Protein AF-A0A4Y2W4A0-F1 (afdb_monomer_lite)

Foldseek 3Di:
DDDPDAAAAEDEDAAVLSVQLEPEDPPDDDDPPDPVVNVVVVVVCVVCVVVDDDDPPDPPDVHHDHAPVSVLCVVQVVLVVCLVVVVPDPPNDRPVLAEEDDDDPPRHHDPPHSHYRYYYYNQRVLQVVLVVLLVCCVPPVCNLVSLVCQLVDVVLQVYDRDLVSLVSNLVCCLVPPDDLVSLQSSCLRRHALCSCLPPPCLVSSLSNLVSCVVVVNPLQCSNCVPPPDPGNLLVCLVSVSVVNNVSSVVNDPDDDDDPVSVVSNCVPVVPPPD

Radius of gyration: 24.97 Å; chains: 1; bounding box: 47×47×77 Å

Organism: Araneus ventricosus (NCBI:txid182803)

Secondary structure (DSSP, 8-state):
---SSPPBEEEEE-SHHHHHHT----TTS-----HHHHHHHHHHHHH-TTSS----S----S---SSHHHHHHHH-TTHHHHHHTT-S-TT-S-----EESSPPTTS-B-TT-S-EEEEE-HHHHHHHHHHHHHHHHHHSS-HHHHHHHHHH-GGGGG----HHHHHHHHHHHHHH---HHHHHHHHHHH--GGGGTT-S-HHHHHHHHHHHHHTT--HHHHHHTT-SSS-HHHHHHHTT-HHHHHHHHTT-SS----HHHHHHHHHHHTTS--

Structure (mmCIF, N/CA/C/O backbone):
data_AF-A0A4Y2W4A0-F1
#
_entry.id   AF-A0A4Y2W4A0-F1
#
loop_
_atom_site.group_PDB
_atom_site.id
_atom_site.type_symbol
_atom_site.label_atom_id
_atom_site.label_alt_id
_atom_site.label_comp_id
_atom_site.label_asym_id
_atom_site.label_entity_id
_atom_site.label_seq_id
_atom_site.pdbx_PDB_ins_code
_atom_site.Cartn_x
_atom_site.Cartn_y
_atom_site.Cartn_z
_atom_site.occupancy
_atom_site.B_iso_or_equiv
_atom_site.auth_seq_id
_atom_site.auth_comp_id
_atom_site.auth_asym_id
_atom_site.auth_atom_id
_atom_site.pdbx_PDB_model_num
ATOM 1 N N . MET A 1 1 ? 15.175 -24.644 -38.428 1.00 34.47 1 MET A N 1
ATOM 2 C CA . MET A 1 1 ? 13.795 -24.168 -38.660 1.00 34.47 1 MET A CA 1
ATOM 3 C C . MET A 1 1 ? 13.681 -22.794 -38.021 1.00 34.47 1 MET A C 1
ATOM 5 O O . MET A 1 1 ? 13.852 -22.696 -36.812 1.00 34.47 1 MET A O 1
ATOM 9 N N . PHE A 1 2 ? 13.533 -21.733 -38.816 1.00 41.31 2 PHE A N 1
ATOM 10 C CA . PHE A 1 2 ? 13.373 -20.377 -38.285 1.00 41.31 2 PHE A CA 1
ATOM 11 C C . PHE A 1 2 ? 11.926 -20.206 -37.813 1.00 41.31 2 PHE A C 1
ATOM 13 O O . PHE A 1 2 ? 10.996 -20.494 -38.561 1.00 41.31 2 PHE A O 1
ATOM 20 N N . SER A 1 3 ? 11.745 -19.808 -36.555 1.00 52.88 3 SER A N 1
ATOM 21 C CA . SER A 1 3 ? 10.426 -19.501 -36.001 1.00 52.88 3 SER A CA 1
ATOM 22 C C . SER A 1 3 ? 9.898 -18.228 -36.655 1.00 52.88 3 SER A C 1
ATOM 24 O O . SER A 1 3 ? 10.560 -17.196 -36.594 1.00 52.88 3 SER A O 1
ATOM 26 N N . THR A 1 4 ? 8.714 -18.294 -37.260 1.00 60.22 4 THR A N 1
ATOM 27 C CA . THR A 1 4 ? 7.973 -17.115 -37.737 1.00 60.22 4 THR A CA 1
ATOM 28 C C . THR A 1 4 ? 7.311 -16.356 -36.590 1.00 60.22 4 THR A C 1
ATOM 30 O O . THR A 1 4 ? 7.002 -15.175 -36.723 1.00 60.22 4 THR A O 1
ATOM 33 N N . GLU A 1 5 ? 7.114 -17.011 -35.443 1.00 64.19 5 GLU A N 1
ATOM 34 C CA . GLU A 1 5 ? 6.594 -16.366 -34.247 1.00 64.19 5 GLU A CA 1
ATOM 35 C C . GLU A 1 5 ? 7.685 -15.594 -33.534 1.00 64.19 5 GLU A C 1
ATOM 37 O O . GLU A 1 5 ? 8.715 -16.145 -33.119 1.00 64.19 5 GLU A O 1
ATOM 42 N N . LEU A 1 6 ? 7.408 -14.314 -33.335 1.00 67.81 6 LEU A N 1
ATOM 43 C CA . LEU A 1 6 ? 8.309 -13.451 -32.630 1.00 67.81 6 LEU A CA 1
ATOM 44 C C . LEU A 1 6 ? 8.048 -13.451 -31.126 1.00 67.81 6 LEU A C 1
ATOM 46 O O . LEU A 1 6 ? 6.986 -13.050 -30.654 1.00 67.81 6 LEU A O 1
ATOM 50 N N . ARG A 1 7 ? 9.050 -13.878 -30.360 1.00 75.94 7 ARG A N 1
ATOM 51 C CA . ARG A 1 7 ? 8.981 -13.936 -28.897 1.00 75.94 7 ARG A CA 1
ATOM 52 C C . ARG A 1 7 ? 9.711 -12.758 -28.284 1.00 75.94 7 ARG A C 1
ATOM 54 O O . ARG A 1 7 ? 10.751 -12.347 -28.792 1.00 75.94 7 ARG A O 1
ATOM 61 N N . TYR A 1 8 ? 9.228 -12.278 -27.144 1.00 77.06 8 TYR A N 1
ATOM 62 C CA . TYR A 1 8 ? 9.844 -11.159 -26.436 1.00 77.06 8 TYR A CA 1
ATOM 63 C C . TYR A 1 8 ? 10.297 -11.567 -25.040 1.00 77.06 8 TYR A C 1
ATOM 65 O O . TYR A 1 8 ? 9.665 -12.372 -24.351 1.00 77.06 8 TYR A O 1
ATOM 73 N N . ARG A 1 9 ? 11.367 -10.931 -24.583 1.00 79.69 9 ARG A N 1
ATOM 74 C CA . ARG A 1 9 ? 11.751 -10.889 -23.179 1.00 79.69 9 ARG A CA 1
ATOM 75 C C . ARG A 1 9 ? 11.125 -9.655 -22.539 1.00 79.69 9 ARG A C 1
ATOM 77 O O . ARG A 1 9 ? 11.317 -8.544 -23.019 1.00 79.69 9 ARG A O 1
ATOM 84 N N . SER A 1 10 ? 10.400 -9.826 -21.436 1.00 79.19 10 SER A N 1
ATOM 85 C CA . SER A 1 10 ? 9.868 -8.692 -20.664 1.00 79.19 10 SER A CA 1
ATOM 86 C C . SER A 1 10 ? 10.846 -8.262 -19.572 1.00 79.19 10 SER A C 1
ATOM 88 O O . SER A 1 10 ? 11.332 -9.102 -18.811 1.00 79.19 10 SER A O 1
ATOM 90 N N . ILE A 1 11 ? 11.111 -6.958 -19.476 1.00 79.50 11 ILE A N 1
ATOM 91 C CA . ILE A 1 11 ? 11.924 -6.341 -18.420 1.00 79.50 11 ILE A CA 1
ATOM 92 C C . ILE A 1 11 ? 11.090 -5.274 -17.713 1.00 79.50 11 ILE A C 1
ATOM 94 O O . ILE A 1 11 ? 10.550 -4.369 -18.346 1.00 79.50 11 ILE A O 1
ATOM 98 N N . TYR A 1 12 ? 11.004 -5.379 -16.386 1.00 79.06 12 TYR A N 1
ATOM 99 C CA . TYR A 1 12 ? 10.258 -4.439 -15.555 1.00 79.06 12 TYR A CA 1
ATOM 100 C C . TYR A 1 12 ? 11.185 -3.421 -14.902 1.00 79.06 12 TYR A C 1
ATOM 102 O O . TYR A 1 12 ? 12.110 -3.782 -14.170 1.00 79.06 12 TYR A O 1
ATOM 110 N N . LEU A 1 13 ? 10.878 -2.145 -15.107 1.00 78.19 13 LEU A N 1
ATOM 111 C CA . LEU A 1 13 ? 11.421 -1.049 -14.322 1.00 78.19 13 LEU A CA 1
ATOM 112 C C . LEU A 1 13 ? 10.752 -1.100 -12.948 1.00 78.19 13 LEU A C 1
ATOM 114 O O . LEU A 1 13 ? 9.544 -0.891 -12.844 1.00 78.19 13 LEU A O 1
ATOM 118 N N . LYS A 1 14 ? 11.535 -1.441 -11.919 1.00 72.88 14 LYS A N 1
ATOM 119 C CA . LYS A 1 14 ? 11.025 -1.742 -10.571 1.00 72.88 14 LYS A CA 1
ATOM 120 C C . LYS A 1 14 ? 11.054 -0.584 -9.588 1.00 72.88 14 LYS A C 1
ATOM 122 O O . LYS A 1 14 ? 10.539 -0.696 -8.486 1.00 72.88 14 LYS A O 1
ATOM 127 N N . ASN A 1 15 ? 11.688 0.520 -9.948 1.00 67.81 15 ASN A N 1
ATOM 128 C CA . ASN A 1 15 ? 11.792 1.652 -9.053 1.00 67.81 15 ASN A CA 1
ATOM 129 C C . ASN A 1 15 ? 11.808 2.951 -9.848 1.00 67.81 15 ASN A C 1
ATOM 131 O O . ASN A 1 15 ? 12.125 2.999 -11.040 1.00 67.81 15 ASN A O 1
ATOM 135 N N . VAL A 1 16 ? 11.512 4.039 -9.146 1.00 69.25 16 VAL A N 1
ATOM 136 C CA . VAL A 1 16 ? 11.443 5.366 -9.755 1.00 69.25 16 VAL A CA 1
ATOM 137 C C . VAL A 1 16 ? 12.821 5.796 -10.270 1.00 69.25 16 VAL A C 1
ATOM 139 O O . VAL A 1 16 ? 12.911 6.686 -11.102 1.00 69.25 16 VAL A O 1
ATOM 142 N N . ARG A 1 17 ? 13.943 5.263 -9.749 1.00 70.25 17 ARG A N 1
ATOM 143 C CA . ARG A 1 17 ? 15.288 5.649 -10.231 1.00 70.25 17 ARG A CA 1
ATOM 144 C C . ARG A 1 17 ? 15.487 5.117 -11.644 1.00 70.25 17 ARG A C 1
ATOM 146 O O . ARG A 1 17 ? 15.872 5.884 -12.512 1.00 70.25 17 ARG A O 1
ATOM 153 N N . SER A 1 18 ? 15.196 3.840 -11.845 1.00 73.12 18 SER A N 1
ATOM 154 C CA . SER A 1 18 ? 15.182 3.187 -13.142 1.00 73.12 18 SER A CA 1
ATOM 155 C C . SER A 1 18 ? 14.271 3.945 -14.095 1.00 73.12 18 SER A C 1
ATOM 157 O O . SER A 1 18 ? 14.733 4.324 -15.156 1.00 73.12 18 SER A O 1
ATOM 159 N N . LEU A 1 19 ? 13.051 4.284 -13.659 1.00 73.75 19 LEU A N 1
ATOM 160 C CA . LEU A 1 19 ? 12.107 5.068 -14.458 1.00 73.75 19 LEU A CA 1
ATOM 161 C C . LEU A 1 19 ? 12.688 6.416 -14.903 1.00 73.75 19 LEU A C 1
ATOM 163 O O . LEU A 1 19 ? 12.654 6.716 -16.084 1.00 73.75 19 LEU A O 1
ATOM 167 N N . VAL A 1 20 ? 13.274 7.193 -13.985 1.00 72.69 20 VAL A N 1
ATOM 168 C CA . VAL A 1 20 ? 13.884 8.498 -14.307 1.00 72.69 20 VAL A CA 1
ATOM 169 C C . VAL A 1 20 ? 15.093 8.359 -15.237 1.00 72.69 20 VAL A C 1
ATOM 171 O O . VAL A 1 20 ? 15.272 9.187 -16.123 1.00 72.69 20 VAL A O 1
ATOM 174 N N . LEU A 1 21 ? 15.926 7.329 -15.050 1.00 72.50 21 LEU A N 1
ATOM 175 C CA . LEU A 1 21 ? 17.096 7.078 -15.902 1.00 72.50 21 LEU A CA 1
ATOM 176 C C . LEU A 1 21 ? 16.722 6.589 -17.306 1.00 72.50 21 LEU A C 1
ATOM 178 O O . LEU A 1 21 ? 17.547 6.683 -18.209 1.00 72.50 21 LEU A O 1
ATOM 182 N N . THR A 1 22 ? 15.508 6.065 -17.482 1.00 71.69 22 THR A N 1
ATOM 183 C CA . THR A 1 22 ? 15.006 5.504 -18.742 1.00 71.69 22 THR A CA 1
ATOM 184 C C . THR A 1 22 ? 13.792 6.263 -19.275 1.00 71.69 22 THR A C 1
ATOM 186 O O . THR A 1 22 ? 13.001 5.701 -20.027 1.00 71.69 22 THR A O 1
ATOM 189 N N . SER A 1 23 ? 13.575 7.506 -18.844 1.00 66.31 23 SER A N 1
ATOM 190 C CA . SER A 1 23 ? 12.510 8.344 -19.392 1.00 66.31 23 SER A CA 1
ATOM 191 C C . SER A 1 23 ? 12.881 8.748 -20.816 1.00 66.31 23 SER A C 1
ATOM 193 O O . SER A 1 23 ? 13.814 9.522 -21.019 1.00 66.31 23 SER A O 1
ATOM 195 N N . PHE A 1 24 ? 12.149 8.226 -21.798 1.00 63.38 24 PHE A N 1
ATOM 196 C CA . PHE A 1 24 ? 12.402 8.492 -23.212 1.00 63.38 24 PHE A CA 1
ATOM 197 C C . PHE A 1 24 ? 11.669 9.746 -23.683 1.00 63.38 24 PHE A C 1
ATOM 199 O O . PHE A 1 24 ? 10.540 10.023 -23.268 1.00 63.38 24 PHE A O 1
ATOM 206 N N . VAL A 1 25 ? 12.296 10.495 -24.586 1.00 51.84 25 VAL A N 1
ATOM 207 C CA . VAL A 1 25 ? 11.674 11.647 -25.241 1.00 51.84 25 VAL A CA 1
ATOM 208 C C . VAL A 1 25 ? 10.804 11.130 -26.384 1.00 51.84 25 VAL A C 1
ATOM 210 O O . VAL A 1 25 ? 11.276 10.983 -27.506 1.00 51.84 25 VAL A O 1
ATOM 213 N N . SER A 1 26 ? 9.514 10.871 -26.143 1.00 42.19 26 SER A N 1
ATOM 214 C CA . SER A 1 26 ? 8.586 10.770 -27.275 1.00 42.19 26 SER A CA 1
ATOM 215 C C . SER A 1 26 ? 8.490 12.163 -27.893 1.00 42.19 26 SER A C 1
ATOM 217 O O . SER A 1 26 ? 8.087 13.107 -27.211 1.00 42.19 26 SER A O 1
ATOM 219 N N . HIS A 1 27 ? 8.927 12.306 -29.141 1.00 38.06 27 HIS A N 1
ATOM 220 C CA . HIS A 1 27 ? 8.986 13.565 -29.881 1.00 38.06 27 HIS A CA 1
ATOM 221 C C . HIS A 1 27 ? 7.886 14.590 -29.497 1.00 38.06 27 HIS A C 1
ATOM 223 O O . HIS A 1 27 ? 6.704 14.362 -29.739 1.00 38.06 27 HIS A O 1
ATOM 229 N N . LYS A 1 28 ? 8.350 15.753 -28.996 1.00 36.72 28 LYS A N 1
ATOM 230 C CA . LYS A 1 28 ? 7.773 17.120 -29.055 1.00 36.72 28 LYS A CA 1
ATOM 231 C C . LYS A 1 28 ? 7.136 17.837 -27.849 1.00 36.72 28 LYS A C 1
ATOM 233 O O . LYS A 1 28 ? 6.885 19.023 -28.032 1.00 36.72 28 LYS A O 1
ATOM 238 N N . THR A 1 29 ? 6.946 17.302 -26.638 1.00 38.28 29 THR A N 1
ATOM 239 C CA . THR A 1 29 ? 6.256 18.132 -25.599 1.00 38.28 29 THR A CA 1
ATOM 240 C C . THR A 1 29 ? 6.803 18.139 -24.178 1.00 38.28 29 THR A C 1
ATOM 242 O O . THR A 1 29 ? 6.249 18.843 -23.339 1.00 38.28 29 THR A O 1
ATOM 245 N N . ILE A 1 30 ? 7.925 17.483 -23.886 1.00 42.47 30 ILE A N 1
ATOM 246 C CA . ILE A 1 30 ? 8.598 17.673 -22.594 1.00 42.47 30 ILE A CA 1
ATOM 247 C C . ILE A 1 30 ? 10.046 18.052 -22.878 1.00 42.47 30 ILE A C 1
ATOM 249 O O . ILE A 1 30 ? 10.891 17.191 -23.116 1.00 42.47 30 ILE A O 1
ATOM 253 N N . ALA A 1 31 ? 10.314 19.360 -22.914 1.00 42.22 31 ALA A N 1
ATOM 254 C CA . ALA A 1 31 ? 11.676 19.874 -22.880 1.00 42.22 31 ALA A CA 1
ATOM 255 C C . ALA A 1 31 ? 12.363 19.270 -21.654 1.00 42.22 31 ALA A C 1
ATOM 257 O O . ALA A 1 31 ? 11.804 19.370 -20.564 1.00 42.22 31 ALA A O 1
ATOM 258 N N . HIS A 1 32 ? 13.493 18.586 -21.888 1.00 45.09 32 HIS A N 1
ATOM 259 C CA . HIS A 1 32 ? 14.416 18.021 -20.900 1.00 45.09 32 HIS A CA 1
ATOM 260 C C . HIS A 1 32 ? 13.852 18.039 -19.482 1.00 45.09 32 HIS A C 1
ATOM 262 O O . HIS A 1 32 ? 14.115 18.987 -18.745 1.00 45.09 32 HIS A O 1
ATOM 268 N N . LEU A 1 33 ? 13.039 17.030 -19.128 1.00 46.16 33 LEU A N 1
ATOM 269 C CA . LEU A 1 33 ? 12.560 16.888 -17.758 1.00 46.16 33 LEU A CA 1
ATOM 270 C C . LEU A 1 33 ? 13.793 16.961 -16.856 1.00 46.16 33 LEU A C 1
ATOM 272 O O . LEU A 1 33 ? 14.693 16.125 -16.944 1.00 46.16 33 LEU A O 1
ATOM 276 N N . ASP A 1 34 ? 13.834 18.058 -16.113 1.00 46.56 34 ASP A N 1
ATOM 277 C CA . ASP A 1 34 ? 15.019 18.737 -15.622 1.00 46.56 34 ASP A CA 1
ATOM 278 C C . ASP A 1 34 ? 16.095 17.762 -15.126 1.00 46.56 34 ASP A C 1
ATOM 280 O O . ASP A 1 34 ? 15.862 16.985 -14.194 1.00 46.56 34 ASP A O 1
ATOM 284 N N . LEU A 1 35 ? 17.307 17.828 -15.687 1.00 47.59 35 LEU A N 1
ATOM 285 C CA . LEU A 1 35 ? 18.487 17.172 -15.102 1.00 47.59 35 LEU A CA 1
ATOM 286 C C . LEU A 1 35 ? 18.644 17.556 -13.619 1.00 47.59 35 LEU A C 1
ATOM 288 O O . LEU A 1 35 ? 19.171 16.780 -12.821 1.00 47.59 35 LEU A O 1
ATOM 292 N N . GLN A 1 36 ? 18.106 18.710 -13.219 1.00 48.53 36 GLN A N 1
ATOM 293 C CA . GLN A 1 36 ? 18.003 19.107 -11.823 1.00 48.53 36 GLN A CA 1
ATOM 294 C C . GLN A 1 36 ? 17.160 18.140 -10.978 1.00 48.53 36 GLN A C 1
ATOM 296 O O . GLN A 1 36 ? 17.533 17.873 -9.840 1.00 48.53 36 GLN A O 1
ATOM 301 N N . ILE A 1 37 ? 16.075 17.549 -11.490 1.00 45.53 37 ILE A N 1
ATOM 302 C CA . ILE A 1 37 ? 15.223 16.597 -10.749 1.00 45.53 37 ILE A CA 1
ATOM 303 C C . ILE A 1 37 ? 15.963 15.270 -10.515 1.00 45.53 37 ILE A C 1
ATOM 305 O O . ILE A 1 37 ? 15.897 14.706 -9.415 1.00 45.53 37 ILE A O 1
ATOM 309 N N . SER A 1 38 ? 16.717 14.783 -11.507 1.00 50.75 38 SER A N 1
ATOM 310 C CA . SER A 1 38 ? 17.530 13.566 -11.360 1.00 50.75 38 SER A CA 1
ATOM 311 C C . SER A 1 38 ? 18.704 13.787 -10.394 1.00 50.75 38 SER A C 1
ATOM 313 O O . SER A 1 38 ? 18.940 12.954 -9.511 1.00 50.75 38 SER A O 1
ATOM 315 N N . GLN A 1 39 ? 19.360 14.950 -10.457 1.00 50.53 39 GLN A N 1
ATOM 316 C CA . GLN A 1 39 ? 20.422 15.356 -9.531 1.00 50.53 39 GLN A CA 1
ATOM 317 C C . GLN A 1 39 ? 19.915 15.551 -8.096 1.00 50.53 39 GLN A C 1
ATOM 319 O O . GLN A 1 39 ? 20.520 15.031 -7.154 1.00 50.53 39 GLN A O 1
ATOM 324 N N . ARG A 1 40 ? 18.767 16.215 -7.905 1.00 47.62 40 ARG A N 1
ATOM 325 C CA . ARG A 1 40 ? 18.158 16.426 -6.578 1.00 47.62 40 ARG A CA 1
ATOM 326 C C . ARG A 1 40 ? 17.841 15.097 -5.905 1.00 47.62 40 ARG A C 1
ATOM 328 O O . ARG A 1 40 ? 18.026 14.936 -4.702 1.00 47.62 40 ARG A O 1
ATOM 335 N N . ARG A 1 41 ? 17.426 14.099 -6.681 1.00 46.41 41 ARG A N 1
ATOM 336 C CA . ARG A 1 41 ? 17.123 12.767 -6.159 1.00 46.41 41 ARG A CA 1
ATOM 337 C C . ARG A 1 41 ? 18.366 11.934 -5.849 1.00 46.41 41 ARG A C 1
ATOM 339 O O . ARG A 1 41 ? 18.366 11.198 -4.861 1.00 46.41 41 ARG A O 1
ATOM 346 N N . LEU A 1 42 ? 19.437 12.074 -6.630 1.00 51.09 42 LEU A N 1
ATOM 347 C CA . LEU A 1 42 ? 20.750 11.516 -6.283 1.00 51.09 42 LEU A CA 1
ATOM 348 C C . LEU A 1 42 ? 21.288 12.132 -4.979 1.00 51.09 42 LEU A C 1
ATOM 350 O O . LEU A 1 42 ? 21.797 11.398 -4.129 1.00 51.09 42 LEU A O 1
ATOM 354 N N . TYR A 1 43 ? 21.077 13.436 -4.774 1.00 51.81 43 TYR A N 1
ATOM 355 C CA . TYR A 1 43 ? 21.387 14.143 -3.528 1.00 51.81 43 TYR A CA 1
ATOM 356 C C . TYR A 1 43 ? 20.577 13.605 -2.333 1.00 51.81 43 TYR A C 1
ATOM 358 O O . TYR A 1 43 ? 21.155 13.227 -1.312 1.00 51.81 43 TYR A O 1
ATOM 366 N N . PHE A 1 44 ? 19.254 13.449 -2.469 1.00 45.38 44 PHE A N 1
ATOM 367 C CA . PHE A 1 44 ? 18.416 12.857 -1.415 1.00 45.38 44 PHE A CA 1
ATOM 368 C C . PHE A 1 44 ? 18.801 11.402 -1.098 1.00 45.38 44 PHE A C 1
ATOM 370 O O . PHE A 1 44 ? 18.821 11.008 0.065 1.00 45.38 44 PHE A O 1
ATOM 377 N N . ARG A 1 45 ? 19.189 10.599 -2.095 1.00 48.47 45 ARG A N 1
ATOM 378 C CA . ARG A 1 45 ? 19.648 9.216 -1.875 1.00 48.47 45 ARG A CA 1
ATOM 379 C C . ARG A 1 45 ? 20.985 9.139 -1.133 1.00 48.47 45 ARG A C 1
ATOM 381 O O . ARG A 1 45 ? 21.190 8.219 -0.345 1.00 48.47 45 ARG A O 1
ATOM 388 N N . SER A 1 46 ? 21.889 10.083 -1.388 1.00 49.81 46 SER A N 1
ATOM 389 C CA . SER A 1 46 ? 23.151 10.214 -0.652 1.00 49.81 46 SER A CA 1
ATOM 390 C C . SER A 1 46 ? 22.909 10.549 0.823 1.00 49.81 46 SER A C 1
ATOM 392 O O . SER A 1 46 ? 23.602 10.004 1.679 1.00 49.81 46 SER A O 1
ATOM 394 N N . ARG A 1 47 ? 21.910 11.391 1.114 1.00 45.53 47 ARG A N 1
ATOM 395 C CA . ARG A 1 47 ? 21.608 11.885 2.465 1.00 45.53 47 ARG A CA 1
ATOM 396 C C . ARG A 1 47 ? 20.700 10.959 3.285 1.00 45.53 47 ARG A C 1
ATOM 398 O O . ARG A 1 47 ? 20.827 10.914 4.501 1.00 45.53 47 ARG A O 1
ATOM 405 N N . TYR A 1 48 ? 19.831 10.183 2.633 1.00 48.28 48 TYR A N 1
ATOM 406 C CA . TYR A 1 48 ? 18.844 9.301 3.276 1.00 48.28 48 TYR A CA 1
ATOM 407 C C . TYR A 1 48 ? 19.004 7.841 2.830 1.00 48.28 48 TYR A C 1
ATOM 409 O O . TYR A 1 48 ? 18.044 7.161 2.465 1.00 48.28 48 TYR A O 1
ATOM 417 N N . ARG A 1 49 ? 20.246 7.342 2.855 1.00 45.44 49 ARG A N 1
ATOM 418 C CA . ARG A 1 49 ? 20.631 5.995 2.387 1.00 45.44 49 ARG A CA 1
ATOM 419 C C . ARG A 1 49 ? 19.832 4.853 3.031 1.00 45.44 49 ARG A C 1
ATOM 421 O O . ARG A 1 49 ? 19.669 3.815 2.406 1.00 45.44 49 ARG A O 1
ATOM 428 N N . HIS A 1 50 ? 19.332 5.052 4.252 1.00 46.03 50 HIS A N 1
ATOM 429 C CA . HIS A 1 50 ? 18.586 4.049 5.024 1.00 46.03 50 HIS A CA 1
ATOM 430 C C . HIS A 1 50 ? 17.090 3.972 4.680 1.00 46.03 50 HIS A C 1
ATOM 432 O O . HIS A 1 50 ? 16.421 3.041 5.108 1.00 46.03 50 HIS A O 1
ATOM 438 N N . TRP A 1 51 ? 16.563 4.934 3.916 1.00 40.78 51 TRP A N 1
ATOM 439 C CA . TRP A 1 51 ? 15.137 5.007 3.566 1.00 40.78 51 TRP A CA 1
ATOM 440 C C . TRP A 1 51 ? 14.818 4.362 2.215 1.00 40.78 51 TRP A C 1
ATOM 442 O O . TRP A 1 51 ? 13.654 4.170 1.879 1.00 40.78 51 TRP A O 1
ATOM 452 N N . PHE A 1 52 ? 15.845 4.018 1.436 1.00 42.31 52 PHE A N 1
ATOM 453 C CA . PHE A 1 52 ? 15.689 3.412 0.120 1.00 42.31 52 PHE A CA 1
ATOM 454 C C . PHE A 1 52 ? 16.370 2.041 0.119 1.00 42.31 52 PHE A C 1
ATOM 456 O O . PHE A 1 52 ? 17.604 1.997 0.165 1.00 42.31 52 PHE A O 1
ATOM 463 N N . PRO A 1 53 ? 15.614 0.928 0.078 1.00 44.56 53 PRO A N 1
ATOM 464 C CA . PRO A 1 53 ? 16.207 -0.400 0.048 1.00 44.56 53 PRO A CA 1
ATOM 465 C C . PRO A 1 53 ? 17.157 -0.543 -1.147 1.00 44.56 53 PRO A C 1
ATOM 467 O O . PRO A 1 53 ? 16.933 -0.004 -2.236 1.00 44.56 53 PRO A O 1
ATOM 470 N N . ILE A 1 54 ? 18.269 -1.241 -0.916 1.00 44.16 54 ILE A N 1
ATOM 471 C CA . ILE A 1 54 ? 19.274 -1.527 -1.939 1.00 44.16 54 ILE A CA 1
ATOM 472 C C . ILE A 1 54 ? 18.668 -2.549 -2.897 1.00 44.16 54 ILE A C 1
ATOM 474 O O . ILE A 1 54 ? 18.557 -3.733 -2.589 1.00 44.16 54 ILE A O 1
ATOM 478 N N . ASP A 1 55 ? 18.240 -2.054 -4.050 1.00 46.72 55 ASP A N 1
ATOM 479 C CA . ASP A 1 55 ? 17.564 -2.845 -5.068 1.00 46.72 55 ASP A CA 1
ATOM 480 C C . ASP A 1 55 ? 18.521 -3.857 -5.718 1.00 46.72 55 ASP A C 1
ATOM 482 O O . ASP A 1 55 ? 19.548 -3.479 -6.286 1.00 46.72 55 ASP A O 1
ATOM 486 N N . LYS A 1 56 ? 18.180 -5.151 -5.642 1.00 39.69 56 LYS A N 1
ATOM 487 C CA . LYS A 1 56 ? 18.950 -6.267 -6.228 1.00 39.69 56 LYS A CA 1
ATOM 488 C C . LYS A 1 56 ? 18.533 -6.618 -7.663 1.00 39.69 56 LYS A C 1
ATOM 490 O O . LYS A 1 56 ? 18.984 -7.629 -8.192 1.00 39.69 56 LYS A O 1
ATOM 495 N N . THR A 1 57 ? 17.680 -5.827 -8.317 1.00 42.22 57 THR A N 1
ATOM 496 C CA . THR A 1 57 ? 17.257 -6.118 -9.699 1.00 42.22 57 THR A CA 1
ATOM 497 C C . THR A 1 57 ? 17.477 -4.957 -10.657 1.00 42.22 57 THR A C 1
ATOM 499 O O . THR A 1 57 ? 17.068 -3.837 -10.376 1.00 42.22 57 THR A O 1
ATOM 502 N N . PHE A 1 58 ? 18.114 -5.287 -11.791 1.00 52.75 58 PHE A N 1
ATOM 503 C CA . PHE A 1 58 ? 18.573 -4.407 -12.869 1.00 52.75 58 PHE A CA 1
ATOM 504 C C . PHE A 1 58 ? 19.403 -3.213 -12.384 1.00 52.75 58 PHE A C 1
ATOM 506 O O . PHE A 1 58 ? 18.889 -2.144 -12.055 1.00 52.75 58 PHE A O 1
ATOM 513 N N . PHE A 1 59 ? 20.727 -3.397 -12.392 1.00 51.59 59 PHE A N 1
ATOM 514 C CA . PHE A 1 59 ? 21.691 -2.314 -12.243 1.00 51.59 59 PHE A CA 1
ATOM 515 C C . PHE A 1 59 ? 21.638 -1.412 -13.476 1.00 51.5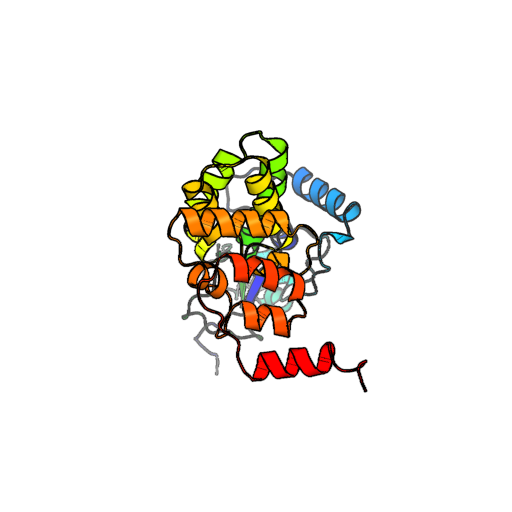9 59 PHE A C 1
ATOM 517 O O . PHE A 1 59 ? 22.492 -1.482 -14.353 1.00 51.59 59 PHE A O 1
ATOM 524 N N . LEU A 1 60 ? 20.647 -0.525 -13.535 1.00 55.47 60 LEU A N 1
ATOM 525 C CA . LEU A 1 60 ? 20.833 0.710 -14.279 1.00 55.47 60 LEU A CA 1
ATOM 526 C C . LEU A 1 60 ? 21.926 1.465 -13.523 1.00 55.47 60 LEU A C 1
ATOM 528 O O . LEU A 1 60 ? 21.746 1.899 -12.370 1.00 55.47 60 LEU A O 1
ATOM 532 N N . GLY A 1 61 ? 23.110 1.463 -14.139 1.00 54.31 61 GLY A N 1
ATOM 533 C CA . GLY A 1 61 ? 24.298 2.183 -13.710 1.00 54.31 61 GLY A CA 1
ATOM 534 C C . GLY A 1 61 ? 24.003 3.671 -13.554 1.00 54.31 61 GLY A C 1
ATOM 535 O O . GLY A 1 61 ? 22.860 4.117 -13.533 1.00 54.31 61 GLY A O 1
ATOM 536 N N . LYS A 1 62 ? 25.024 4.495 -13.375 1.00 56.69 62 LYS A N 1
ATOM 537 C CA . LYS A 1 62 ? 24.825 5.950 -13.258 1.00 56.69 62 LYS A CA 1
ATOM 538 C C . LYS A 1 62 ? 24.390 6.601 -14.586 1.00 56.69 62 LYS A C 1
ATOM 540 O O . LYS A 1 62 ? 24.287 7.820 -14.637 1.00 56.69 62 LYS A O 1
ATOM 545 N N . ASP A 1 63 ? 24.103 5.795 -15.602 1.00 60.88 63 ASP A N 1
ATOM 546 C CA . ASP A 1 63 ? 23.942 6.215 -16.982 1.00 60.88 63 ASP A CA 1
ATOM 547 C C . ASP A 1 63 ? 22.474 6.498 -17.300 1.00 60.88 63 ASP A C 1
ATOM 549 O O . ASP A 1 63 ? 21.563 5.753 -16.925 1.00 60.88 63 ASP A O 1
ATOM 553 N N . PHE A 1 64 ? 22.265 7.631 -17.958 1.00 68.75 64 PHE A N 1
ATOM 554 C CA . PHE A 1 64 ? 20.976 8.091 -18.449 1.00 68.75 64 PHE A CA 1
ATOM 555 C C . PHE A 1 64 ? 20.785 7.605 -19.889 1.00 68.75 64 PHE A C 1
ATOM 557 O O . PHE A 1 64 ? 21.693 7.742 -20.711 1.00 68.75 64 PHE A O 1
ATOM 564 N N . PHE A 1 65 ? 19.609 7.060 -20.203 1.00 74.06 65 PHE A N 1
ATOM 565 C CA . PHE A 1 65 ? 19.275 6.570 -21.539 1.00 74.06 65 PHE A CA 1
ATOM 566 C C . PHE A 1 65 ? 18.309 7.527 -22.224 1.00 74.06 65 PHE A C 1
ATOM 568 O O . PHE A 1 65 ? 17.170 7.688 -21.796 1.00 74.06 65 PHE A O 1
ATOM 575 N N . CYS A 1 66 ? 18.761 8.131 -23.321 1.00 65.06 66 CYS A N 1
ATOM 576 C CA . CYS A 1 66 ? 17.965 9.104 -24.066 1.00 65.06 66 CYS A CA 1
ATOM 577 C C . CYS A 1 66 ? 16.891 8.457 -24.960 1.00 65.06 66 CYS A C 1
ATOM 579 O O . CYS A 1 66 ? 15.895 9.106 -25.267 1.00 65.06 66 CYS A O 1
ATOM 581 N N . THR A 1 67 ? 17.086 7.200 -25.376 1.00 70.88 67 THR A N 1
ATOM 582 C CA . THR A 1 67 ? 16.202 6.478 -26.307 1.00 70.88 67 THR A CA 1
ATOM 583 C C . THR A 1 67 ? 15.913 5.061 -25.819 1.00 70.88 67 THR A C 1
ATOM 585 O O . THR A 1 67 ? 16.751 4.440 -25.153 1.00 70.88 67 THR A O 1
ATOM 588 N N . GLU A 1 68 ? 14.736 4.523 -26.165 1.00 74.94 68 GLU A N 1
ATOM 589 C CA . GLU A 1 68 ? 14.367 3.146 -25.800 1.00 74.94 68 GLU A CA 1
ATOM 590 C C . GLU A 1 68 ? 15.335 2.136 -26.425 1.00 74.94 68 GLU A C 1
ATOM 592 O O . GLU A 1 68 ? 15.721 1.157 -25.785 1.00 74.94 68 GLU A O 1
ATOM 597 N N . GLU A 1 69 ? 15.813 2.417 -27.637 1.00 74.81 69 GLU A N 1
ATOM 598 C CA . GLU A 1 69 ? 16.765 1.555 -28.332 1.00 74.81 69 GLU A CA 1
ATOM 599 C C . GLU A 1 69 ? 18.156 1.562 -27.677 1.00 74.81 69 GLU A C 1
ATOM 601 O O . GLU A 1 69 ? 18.785 0.512 -27.558 1.00 74.81 69 GLU A O 1
ATOM 606 N N . SER A 1 70 ? 18.621 2.706 -27.157 1.00 76.69 70 SER A N 1
ATOM 607 C CA . SER A 1 70 ? 19.866 2.765 -26.376 1.00 76.69 70 SER A CA 1
ATOM 608 C C . SER A 1 70 ? 19.780 1.889 -25.126 1.00 76.69 70 SER A C 1
ATOM 610 O O . SER A 1 70 ? 20.708 1.133 -24.824 1.00 76.69 70 SER A O 1
ATOM 612 N N . LEU A 1 71 ? 18.637 1.914 -24.435 1.00 79.19 71 LEU A N 1
ATOM 613 C CA . LEU A 1 71 ? 18.410 1.032 -23.297 1.00 79.19 71 LEU A CA 1
ATOM 614 C C . LEU A 1 71 ? 18.402 -0.445 -23.725 1.00 79.19 71 LEU A C 1
ATOM 616 O O . LEU A 1 71 ? 19.092 -1.254 -23.108 1.00 79.19 71 LEU A O 1
ATOM 620 N N . ARG A 1 72 ? 17.669 -0.817 -24.783 1.00 78.38 72 ARG A N 1
ATOM 621 C CA . ARG A 1 72 ? 17.608 -2.210 -25.271 1.00 78.38 72 ARG A CA 1
ATOM 622 C C . ARG A 1 72 ? 18.985 -2.748 -25.661 1.00 78.38 72 ARG A C 1
ATOM 624 O O . ARG A 1 72 ? 19.315 -3.865 -25.270 1.00 78.38 72 ARG A O 1
ATOM 631 N N . ASN A 1 73 ? 19.802 -1.943 -26.339 1.00 78.75 73 ASN A N 1
ATOM 632 C CA . ASN A 1 73 ? 21.170 -2.303 -26.719 1.00 78.75 73 ASN A CA 1
ATOM 633 C C . ASN A 1 73 ? 22.091 -2.527 -25.514 1.00 78.75 73 ASN A C 1
ATOM 635 O O . ASN A 1 73 ? 22.981 -3.367 -25.572 1.00 78.75 73 ASN A O 1
ATOM 639 N N . ASN A 1 74 ? 21.878 -1.813 -24.408 1.00 79.62 74 ASN A N 1
ATOM 640 C CA . ASN A 1 74 ? 22.628 -2.057 -23.173 1.00 79.62 74 ASN A CA 1
ATOM 641 C C . ASN A 1 74 ? 22.134 -3.300 -22.417 1.00 79.62 74 ASN A C 1
ATOM 643 O O . ASN A 1 74 ? 22.909 -3.940 -21.710 1.00 79.62 74 ASN A O 1
ATOM 647 N N . LEU A 1 75 ? 20.853 -3.653 -22.554 1.00 77.88 75 LEU A N 1
ATOM 648 C CA . LEU A 1 75 ? 20.264 -4.828 -21.906 1.00 77.88 75 LEU A CA 1
ATOM 649 C C . LEU A 1 75 ? 20.562 -6.134 -22.657 1.00 77.88 75 LEU A C 1
ATOM 651 O O . LEU A 1 75 ? 20.627 -7.189 -22.025 1.00 77.88 75 LEU A O 1
ATOM 655 N N . VAL A 1 76 ? 20.708 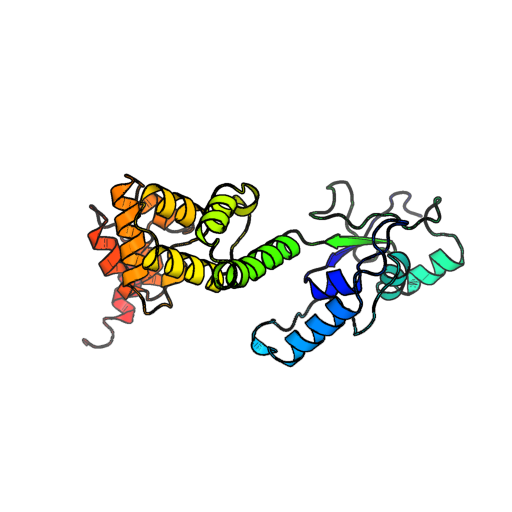-6.068 -23.983 1.00 81.81 76 VAL A N 1
ATOM 656 C CA . VAL A 1 76 ? 21.052 -7.193 -24.864 1.00 81.81 76 VAL A CA 1
ATOM 657 C C . VAL A 1 76 ? 22.051 -6.701 -25.920 1.00 81.81 76 VAL A C 1
ATOM 659 O O . VAL A 1 76 ? 21.635 -6.280 -27.001 1.00 81.81 76 VAL A O 1
ATOM 662 N N . PRO A 1 77 ? 23.364 -6.714 -25.632 1.00 80.38 77 PRO A N 1
ATOM 663 C CA . PRO A 1 77 ? 24.386 -6.203 -26.547 1.00 80.38 77 PRO A CA 1
ATOM 664 C C . PRO A 1 77 ? 24.379 -6.871 -27.925 1.00 80.38 77 PRO A C 1
ATOM 666 O O . PRO A 1 77 ? 24.625 -6.202 -28.930 1.00 80.38 77 PRO A O 1
ATOM 669 N N . GLU A 1 78 ? 24.036 -8.160 -28.005 1.00 81.56 78 GLU A N 1
ATOM 670 C CA . GLU A 1 78 ? 23.954 -8.912 -29.263 1.00 81.56 78 GLU A CA 1
ATOM 671 C C . GLU A 1 78 ? 22.868 -8.363 -30.205 1.00 81.56 78 GLU A C 1
ATOM 673 O O . GLU A 1 78 ? 22.991 -8.470 -31.426 1.00 81.56 78 GLU A O 1
ATOM 678 N N . ARG A 1 79 ? 21.835 -7.695 -29.667 1.00 79.25 79 ARG A N 1
ATOM 679 C CA . ARG A 1 79 ? 20.792 -7.014 -30.454 1.00 79.25 79 ARG A CA 1
ATOM 680 C C . ARG A 1 79 ? 21.360 -5.865 -31.285 1.00 79.25 79 ARG A C 1
ATOM 682 O O . ARG A 1 79 ? 20.846 -5.601 -32.370 1.00 79.25 79 ARG A O 1
ATOM 689 N N . ARG A 1 80 ? 22.446 -5.224 -30.837 1.00 80.50 80 ARG A N 1
ATOM 690 C CA . ARG A 1 80 ? 23.088 -4.125 -31.573 1.00 80.50 80 ARG A CA 1
ATOM 691 C C . ARG A 1 80 ? 23.503 -4.558 -32.978 1.00 80.50 80 ARG A C 1
ATOM 693 O O . ARG A 1 80 ? 23.464 -3.748 -33.896 1.00 80.50 80 ARG A O 1
ATOM 700 N N . LEU A 1 81 ? 23.859 -5.832 -33.160 1.00 81.75 81 LEU A N 1
ATOM 701 C CA . LEU A 1 81 ? 24.166 -6.389 -34.475 1.00 81.75 81 LEU A CA 1
ATOM 702 C C . LEU A 1 81 ? 22.925 -6.433 -35.379 1.00 81.75 81 LEU A C 1
ATOM 704 O O . LEU A 1 81 ? 23.019 -6.042 -36.536 1.00 81.75 81 LEU A O 1
ATOM 708 N N . LEU A 1 82 ? 21.765 -6.843 -34.851 1.00 79.69 82 LEU A N 1
ATOM 709 C CA . LEU A 1 82 ? 20.499 -6.838 -35.597 1.00 79.69 82 LEU A CA 1
ATOM 710 C C . LEU A 1 82 ? 20.129 -5.422 -36.042 1.00 79.69 82 LEU A C 1
ATOM 712 O O . LEU A 1 82 ? 19.778 -5.216 -37.199 1.00 79.69 82 LEU A O 1
ATOM 716 N N . TYR A 1 83 ? 20.271 -4.450 -35.139 1.00 75.31 83 TYR A N 1
ATOM 717 C CA . TYR A 1 83 ? 20.040 -3.040 -35.438 1.00 75.31 83 TYR A CA 1
ATOM 718 C C . TYR A 1 83 ? 21.014 -2.516 -36.505 1.00 75.31 83 TYR A C 1
ATOM 720 O O . TYR A 1 83 ? 20.584 -1.956 -37.507 1.00 75.31 83 TYR A O 1
ATOM 728 N N . ASN A 1 84 ? 22.321 -2.757 -36.344 1.00 78.88 84 ASN A N 1
ATOM 729 C CA . ASN A 1 84 ? 23.350 -2.315 -37.294 1.00 78.88 84 ASN A CA 1
ATOM 730 C C . ASN A 1 84 ? 23.162 -2.901 -38.701 1.00 78.88 84 ASN A C 1
ATOM 732 O O . ASN A 1 84 ? 23.514 -2.258 -39.686 1.00 78.88 84 ASN A O 1
ATOM 736 N N . LEU A 1 85 ? 22.644 -4.127 -38.792 1.00 80.94 85 LEU A N 1
ATOM 737 C CA . LEU A 1 85 ? 22.378 -4.807 -40.059 1.00 80.94 85 LEU A CA 1
ATOM 738 C C . LEU A 1 85 ? 20.982 -4.494 -40.623 1.00 80.94 85 LEU A C 1
ATOM 740 O O . LEU A 1 85 ? 20.621 -5.045 -41.659 1.00 80.94 85 LEU A O 1
ATOM 744 N N . ASN A 1 86 ? 20.196 -3.631 -39.964 1.00 74.19 86 ASN A N 1
ATOM 745 C CA . ASN A 1 86 ? 18.790 -3.360 -40.288 1.00 74.19 86 ASN A CA 1
ATOM 746 C C . ASN A 1 86 ? 17.932 -4.641 -40.365 1.00 74.19 86 ASN A C 1
ATOM 748 O O . ASN A 1 86 ? 16.983 -4.723 -41.139 1.00 74.19 86 ASN A O 1
ATOM 752 N N . LEU A 1 87 ? 18.291 -5.653 -39.571 1.00 73.69 87 LEU A N 1
ATOM 753 C CA . LEU A 1 87 ? 17.582 -6.932 -39.437 1.00 73.69 87 LEU A CA 1
ATOM 754 C C . LEU A 1 87 ? 16.607 -6.935 -38.251 1.00 73.69 87 LEU A C 1
ATOM 756 O O . LEU A 1 87 ? 15.989 -7.954 -37.945 1.00 73.69 87 LEU A O 1
ATOM 760 N N . ASP A 1 88 ? 16.511 -5.809 -37.549 1.00 69.69 88 ASP A N 1
ATOM 761 C CA . ASP A 1 88 ? 15.451 -5.549 -36.582 1.00 69.69 88 ASP A CA 1
ATOM 762 C C . ASP A 1 88 ? 14.119 -5.259 -37.318 1.00 69.69 88 ASP A C 1
ATOM 764 O O . ASP A 1 88 ? 14.101 -5.115 -38.538 1.00 69.69 88 ASP A O 1
ATOM 768 N N . PHE A 1 89 ? 12.986 -5.229 -36.608 1.00 66.06 89 PHE A N 1
ATOM 769 C CA . PHE A 1 89 ? 11.634 -5.140 -37.205 1.00 66.06 89 PHE A CA 1
ATOM 770 C C . PHE A 1 89 ? 11.439 -4.101 -38.320 1.00 66.06 89 PHE A C 1
ATOM 772 O O . PHE A 1 89 ? 12.062 -3.039 -38.277 1.00 66.06 89 PHE A O 1
ATOM 779 N N . PRO A 1 90 ? 10.474 -4.334 -39.240 1.00 48.28 90 PRO A N 1
ATOM 780 C CA . PRO A 1 90 ? 10.320 -3.583 -40.491 1.00 48.28 90 PRO A CA 1
ATOM 781 C C . PRO A 1 90 ? 9.960 -2.090 -40.376 1.00 48.28 90 PRO A C 1
ATOM 783 O O . PRO A 1 90 ? 9.744 -1.466 -41.406 1.00 48.28 90 PRO A O 1
ATOM 786 N N . ASP A 1 91 ? 9.933 -1.477 -39.191 1.00 51.44 91 ASP A N 1
ATOM 787 C CA . ASP A 1 91 ? 9.475 -0.088 -39.040 1.00 51.44 91 ASP A CA 1
ATOM 788 C C . ASP A 1 91 ? 10.489 0.905 -38.466 1.00 51.44 91 ASP A C 1
ATOM 790 O O . ASP A 1 91 ? 10.129 2.074 -38.321 1.00 51.44 91 ASP A O 1
ATOM 794 N N . GLY A 1 92 ? 11.732 0.496 -38.161 1.00 51.03 92 GLY A N 1
ATOM 795 C CA . GLY A 1 92 ? 12.874 1.404 -37.915 1.00 51.03 92 GLY A CA 1
ATOM 796 C C . GLY A 1 92 ? 12.666 2.531 -36.886 1.00 51.03 92 GLY A C 1
ATOM 797 O O . GLY A 1 92 ? 13.456 3.471 -36.824 1.00 51.03 92 GLY A O 1
ATOM 798 N N . ARG A 1 93 ? 11.589 2.477 -36.097 1.00 51.91 93 ARG A N 1
ATOM 799 C CA . ARG A 1 93 ? 11.140 3.524 -35.183 1.00 51.91 93 ARG A CA 1
ATOM 800 C C . ARG A 1 93 ? 11.159 2.996 -33.764 1.00 51.91 93 ARG A C 1
ATOM 802 O O . ARG A 1 93 ? 10.879 1.825 -33.510 1.00 51.91 93 ARG A O 1
ATOM 809 N N . GLU A 1 94 ? 11.467 3.895 -32.836 1.00 55.38 94 GLU A N 1
ATOM 810 C CA . GLU A 1 94 ? 11.287 3.684 -31.407 1.00 55.38 94 GLU A CA 1
ATOM 811 C C . GLU A 1 94 ? 9.834 3.262 -31.157 1.00 55.38 94 GLU A C 1
ATOM 813 O O . GLU A 1 94 ? 8.915 4.080 -31.138 1.00 55.38 94 GLU A O 1
ATOM 818 N N . TYR A 1 95 ? 9.600 1.957 -31.036 1.00 55.94 95 TYR A N 1
ATOM 819 C CA . TYR A 1 95 ? 8.307 1.458 -30.603 1.00 55.94 95 TYR A CA 1
ATOM 820 C C . TYR A 1 95 ? 8.085 1.999 -29.202 1.00 55.94 95 TYR A C 1
ATOM 822 O O . TYR A 1 95 ? 8.839 1.623 -28.312 1.00 55.94 95 TYR A O 1
ATOM 830 N N . SER A 1 96 ? 7.040 2.797 -28.998 1.00 55.62 96 SER A N 1
ATOM 831 C CA . SER A 1 96 ? 6.517 3.188 -27.686 1.00 55.62 96 SER A CA 1
ATOM 832 C C . SER A 1 96 ? 5.929 1.971 -26.948 1.00 55.62 96 SER A C 1
ATOM 834 O O . SER A 1 96 ? 4.751 1.899 -26.595 1.00 55.62 96 SER A O 1
ATOM 836 N N . ASN A 1 97 ? 6.763 0.952 -26.746 1.00 53.12 97 ASN A N 1
ATOM 837 C CA . ASN A 1 97 ? 6.440 -0.294 -26.065 1.00 53.12 97 ASN A CA 1
ATOM 838 C C . ASN A 1 97 ? 6.575 -0.155 -24.552 1.00 53.12 97 ASN A C 1
ATOM 840 O O . ASN A 1 97 ? 6.140 -1.068 -23.838 1.00 53.12 97 ASN A O 1
ATOM 844 N N . LEU A 1 98 ? 7.090 0.979 -24.061 1.00 61.75 98 LEU A N 1
ATOM 845 C CA . LEU A 1 98 ? 6.943 1.375 -22.671 1.00 61.75 98 LEU A CA 1
ATOM 846 C C . LEU A 1 98 ? 5.454 1.504 -22.338 1.00 61.75 98 LEU A C 1
ATOM 848 O O . LEU A 1 98 ? 4.807 2.518 -22.586 1.00 61.75 98 LEU A O 1
ATOM 852 N N . ARG A 1 99 ? 4.903 0.435 -21.769 1.00 67.06 99 ARG A N 1
ATOM 853 C CA . ARG A 1 99 ? 3.538 0.415 -21.246 1.00 67.06 99 ARG A CA 1
ATOM 854 C C . ARG A 1 99 ? 3.583 0.210 -19.745 1.00 67.06 99 ARG A C 1
ATOM 856 O O . ARG A 1 99 ? 4.419 -0.538 -19.228 1.00 67.06 99 ARG A O 1
ATOM 863 N N . SER A 1 100 ? 2.653 0.860 -19.067 1.00 65.75 100 SER A N 1
ATOM 864 C CA . SER A 1 100 ? 2.355 0.585 -17.669 1.00 65.75 100 SER A CA 1
ATOM 865 C C . SER A 1 100 ? 1.574 -0.722 -17.571 1.00 65.75 100 SER A C 1
ATOM 867 O O . SER A 1 100 ? 0.618 -0.925 -18.318 1.00 65.75 100 SER A O 1
ATOM 869 N N . GLY A 1 101 ? 1.959 -1.592 -16.638 1.00 67.81 101 GLY A N 1
ATOM 870 C CA . GLY A 1 101 ? 1.206 -2.808 -16.323 1.00 67.81 101 GLY A CA 1
ATOM 871 C C . GLY A 1 101 ? 1.795 -4.099 -16.891 1.00 67.81 101 GLY A C 1
ATOM 872 O O . GLY A 1 101 ? 2.963 -4.170 -17.282 1.00 67.81 101 GLY A O 1
ATOM 873 N N . SER A 1 102 ? 0.989 -5.158 -16.847 1.00 68.56 102 SER A N 1
ATOM 874 C CA . SER A 1 102 ? 1.385 -6.507 -17.246 1.00 68.56 102 SER A CA 1
ATOM 875 C C . SER A 1 102 ? 1.536 -6.645 -18.767 1.00 68.56 102 SER A C 1
ATOM 877 O O . SER A 1 102 ? 0.934 -5.898 -19.544 1.00 68.56 102 SER A O 1
ATOM 879 N N . PRO A 1 103 ? 2.363 -7.595 -19.236 1.00 69.19 103 PRO A N 1
ATOM 880 C CA . PRO A 1 103 ? 2.417 -7.947 -20.639 1.00 69.19 103 PRO A CA 1
ATOM 881 C C . PRO A 1 103 ? 1.051 -8.495 -21.090 1.00 69.19 103 PRO A C 1
ATOM 883 O O . PRO A 1 103 ? 0.417 -9.240 -20.344 1.00 69.19 103 PRO A O 1
ATOM 886 N N . PRO A 1 104 ? 0.604 -8.147 -22.310 1.00 68.75 104 PRO A N 1
ATOM 887 C CA . PRO A 1 104 ? -0.488 -8.830 -22.988 1.00 68.75 104 PRO A CA 1
ATOM 888 C C . PRO A 1 104 ? -0.301 -10.345 -22.951 1.00 68.75 104 PRO A C 1
ATOM 890 O O . PRO A 1 104 ? 0.808 -10.833 -23.156 1.00 68.75 104 PRO A O 1
ATOM 893 N N . VAL A 1 105 ? -1.396 -11.081 -22.763 1.00 68.31 105 VAL A N 1
ATOM 894 C CA . VAL A 1 105 ? -1.400 -12.555 -22.773 1.00 68.31 105 VAL A CA 1
ATOM 895 C C . VAL A 1 105 ? -0.862 -13.109 -24.101 1.00 68.31 105 VAL A C 1
ATOM 897 O O . VAL A 1 105 ? -0.251 -14.169 -24.134 1.00 68.31 105 VAL A O 1
ATOM 900 N N . SER A 1 106 ? -1.020 -12.349 -25.187 1.00 66.38 106 SER A N 1
ATOM 901 C CA . SER A 1 106 ? -0.535 -12.672 -26.530 1.00 66.38 106 SER A CA 1
ATOM 902 C C . SER A 1 106 ? 0.975 -12.516 -26.735 1.00 66.38 106 SER A C 1
ATOM 904 O O . SER A 1 106 ? 1.454 -12.781 -27.833 1.00 66.38 106 SER A O 1
ATOM 906 N N . LEU A 1 107 ? 1.734 -12.064 -25.731 1.00 64.19 107 LEU A N 1
ATOM 907 C CA . LEU A 1 107 ? 3.188 -11.924 -25.813 1.00 64.19 107 LEU A CA 1
ATOM 908 C C . LEU A 1 107 ? 3.872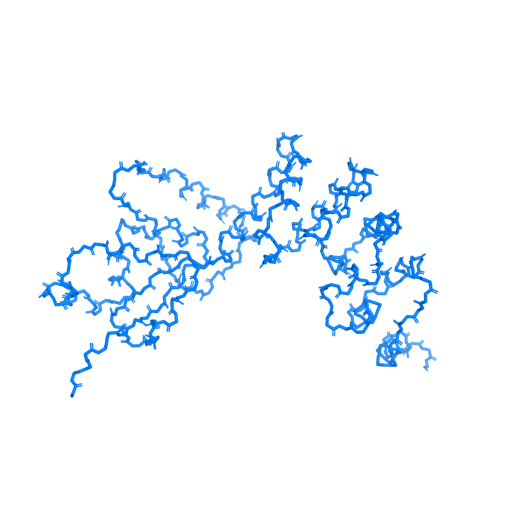 -13.130 -25.151 1.00 64.19 107 LEU A C 1
ATOM 910 O O . LEU A 1 107 ? 4.129 -13.089 -23.944 1.00 64.19 107 LEU A O 1
ATOM 914 N N . PRO A 1 108 ? 4.194 -14.198 -25.910 1.00 65.31 108 PRO A N 1
ATOM 915 C CA . PRO A 1 108 ? 4.904 -15.345 -25.366 1.00 65.31 108 PRO A CA 1
ATOM 916 C C . PRO A 1 108 ? 6.281 -14.916 -24.847 1.00 65.31 108 PRO A C 1
ATOM 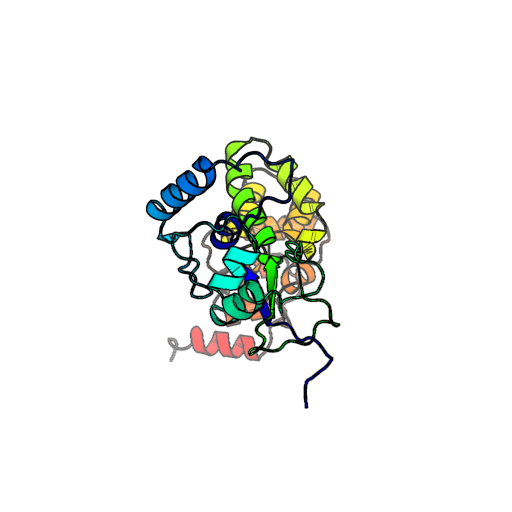918 O O . PRO A 1 108 ? 7.109 -14.358 -25.576 1.00 65.31 108 PRO A O 1
ATOM 921 N N . TYR A 1 109 ? 6.514 -15.176 -23.559 1.00 73.88 109 TYR A N 1
ATOM 922 C CA . TYR A 1 109 ? 7.767 -14.865 -22.883 1.00 73.88 109 TYR A CA 1
ATOM 923 C C . TYR A 1 109 ? 8.876 -15.822 -23.328 1.00 73.88 109 TYR A C 1
ATOM 925 O O . TYR A 1 109 ? 8.720 -17.041 -23.264 1.00 73.88 109 TYR A O 1
ATOM 933 N N . ASN A 1 110 ? 10.026 -15.272 -23.721 1.00 78.25 110 ASN A N 1
ATOM 934 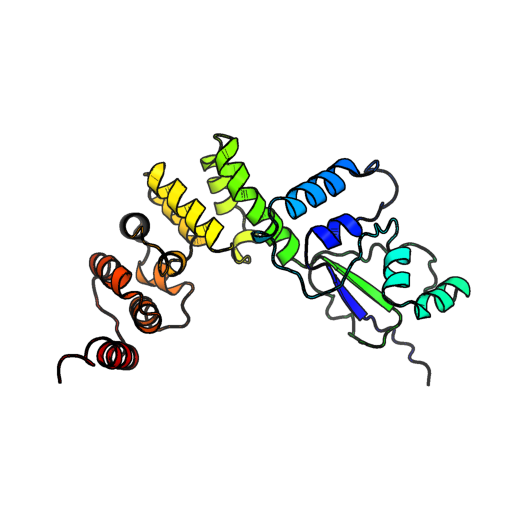C CA . ASN A 1 110 ? 11.245 -16.046 -23.936 1.00 78.25 110 ASN A CA 1
ATOM 935 C C . ASN A 1 110 ? 12.462 -15.324 -23.339 1.00 78.25 110 ASN A C 1
ATOM 937 O O . ASN A 1 110 ? 12.814 -14.225 -23.767 1.00 78.25 110 ASN A O 1
ATOM 941 N N . TYR A 1 111 ? 13.128 -15.958 -22.370 1.00 76.38 111 TYR A N 1
ATOM 942 C CA . TYR A 1 111 ? 14.284 -15.393 -21.670 1.00 76.38 111 TYR A CA 1
ATOM 943 C C . TYR A 1 111 ? 15.530 -15.254 -22.558 1.00 76.38 111 TYR A C 1
ATOM 945 O O . TYR A 1 111 ? 16.379 -14.416 -22.253 1.00 76.38 111 TYR A O 1
ATOM 953 N N . THR A 1 112 ? 15.622 -16.017 -23.653 1.00 78.81 112 THR A N 1
ATOM 954 C CA . THR A 1 112 ? 16.723 -15.946 -24.632 1.00 78.81 112 THR A CA 1
ATOM 955 C C . THR A 1 112 ? 16.428 -15.027 -25.814 1.00 78.81 112 THR A C 1
ATOM 957 O O . THR A 1 112 ? 17.243 -14.927 -26.728 1.00 78.81 112 THR A O 1
ATOM 960 N N . SER A 1 113 ? 15.269 -14.361 -25.836 1.00 79.44 113 SER A N 1
ATOM 961 C CA . SER A 1 113 ? 14.932 -13.477 -26.948 1.00 79.44 113 SER A CA 1
ATOM 962 C C . SER A 1 113 ? 15.863 -12.264 -27.012 1.00 79.44 113 SER A C 1
ATOM 964 O O . SER A 1 113 ? 16.113 -11.604 -26.001 1.00 79.44 113 SER A O 1
ATOM 966 N N . LEU A 1 114 ? 16.293 -11.931 -28.232 1.00 78.06 114 LEU A N 1
ATOM 967 C CA . LEU A 1 114 ? 17.001 -10.690 -28.553 1.00 78.06 114 LEU A CA 1
ATOM 968 C C . LEU A 1 114 ? 16.060 -9.470 -28.608 1.00 78.06 114 LEU A C 1
ATOM 970 O O . LEU A 1 114 ? 16.513 -8.332 -28.731 1.00 78.06 114 LEU A O 1
ATOM 974 N N . PHE A 1 115 ? 14.746 -9.690 -28.498 1.00 78.06 115 PHE A N 1
ATOM 975 C CA . PHE A 1 115 ? 13.715 -8.657 -28.504 1.00 78.06 115 PHE A CA 1
ATOM 976 C C . PHE A 1 115 ? 13.231 -8.380 -27.081 1.00 78.06 115 PHE A C 1
ATOM 978 O O . PHE A 1 115 ? 12.682 -9.257 -26.413 1.00 78.06 115 PHE A O 1
ATOM 985 N N . VAL A 1 116 ? 13.408 -7.142 -26.614 1.00 77.56 116 VAL A N 1
ATOM 986 C CA . VAL A 1 116 ? 13.089 -6.730 -25.241 1.00 77.56 116 VAL A CA 1
ATOM 987 C C . VAL A 1 116 ? 11.889 -5.786 -25.219 1.00 77.56 116 VAL A C 1
ATOM 989 O O . VAL A 1 116 ? 11.912 -4.728 -25.843 1.00 77.56 116 VAL A O 1
ATOM 992 N N . ALA A 1 117 ? 10.869 -6.136 -24.436 1.00 77.81 117 ALA A N 1
ATOM 993 C CA . ALA A 1 117 ? 9.773 -5.247 -24.067 1.00 77.81 117 ALA A CA 1
ATOM 994 C C . ALA A 1 117 ? 10.036 -4.642 -22.679 1.00 77.81 117 ALA A C 1
ATOM 996 O O . ALA A 1 117 ? 10.144 -5.370 -21.688 1.00 77.81 117 ALA A O 1
ATOM 997 N N . VAL A 1 118 ? 10.118 -3.312 -22.601 1.00 79.00 118 VAL A N 1
ATOM 998 C CA . VAL A 1 118 ? 10.316 -2.577 -21.343 1.00 79.00 118 VAL A CA 1
ATOM 999 C C . VAL A 1 118 ? 8.954 -2.186 -20.765 1.00 79.00 118 VAL A C 1
ATOM 1001 O O . VAL A 1 118 ? 8.099 -1.648 -21.465 1.00 79.00 118 VAL A O 1
ATOM 1004 N N . ARG A 1 119 ? 8.718 -2.479 -19.486 1.00 77.81 119 ARG A N 1
ATOM 1005 C CA . ARG A 1 119 ? 7.442 -2.224 -18.799 1.00 77.81 119 ARG A CA 1
ATOM 1006 C C . ARG A 1 119 ? 7.668 -1.463 -17.503 1.00 77.81 119 ARG A C 1
ATOM 1008 O O . ARG A 1 119 ? 8.632 -1.726 -16.784 1.00 77.81 119 ARG A O 1
ATOM 1015 N N . VAL A 1 120 ? 6.738 -0.577 -17.162 1.00 76.44 120 VAL A N 1
ATOM 1016 C CA . VAL A 1 120 ? 6.681 0.021 -15.823 1.00 76.44 120 VAL A CA 1
ATOM 1017 C C . VAL A 1 120 ? 5.808 -0.866 -14.946 1.00 76.44 120 VAL A C 1
ATOM 1019 O O . VAL A 1 120 ? 4.638 -1.106 -15.258 1.00 76.44 120 VAL A O 1
ATOM 1022 N N . GLY A 1 121 ? 6.381 -1.371 -13.851 1.00 70.88 121 GLY A N 1
ATOM 1023 C CA . GLY A 1 121 ? 5.610 -2.108 -12.857 1.00 70.88 121 GLY A CA 1
ATOM 1024 C C . GLY A 1 121 ? 4.533 -1.210 -12.248 1.00 70.88 121 GLY A C 1
ATOM 1025 O O . GLY A 1 121 ? 4.834 -0.095 -11.831 1.00 70.88 121 GLY A O 1
ATOM 1026 N N . LYS A 1 122 ? 3.285 -1.692 -12.179 1.00 67.31 122 LYS A N 1
ATOM 1027 C CA . LYS A 1 122 ? 2.155 -0.941 -11.599 1.00 67.31 122 LYS A CA 1
ATOM 1028 C C . LYS A 1 122 ? 2.468 -0.465 -10.171 1.00 67.31 122 LYS A C 1
ATOM 1030 O O . LYS A 1 122 ? 2.284 0.708 -9.864 1.00 67.31 122 LYS A O 1
ATOM 1035 N N . TYR A 1 123 ? 3.096 -1.342 -9.386 1.00 66.25 123 TYR A N 1
ATOM 1036 C CA . TYR A 1 123 ? 3.569 -1.067 -8.030 1.00 66.25 123 TYR A CA 1
ATOM 1037 C C . TYR A 1 123 ? 4.533 0.123 -7.941 1.00 66.25 123 TYR A C 1
ATOM 1039 O O . TYR A 1 123 ? 4.558 0.792 -6.926 1.00 66.25 123 TYR A O 1
ATOM 1047 N N . VAL A 1 124 ? 5.294 0.458 -8.992 1.00 65.75 124 VAL A N 1
ATOM 1048 C CA . VAL A 1 124 ? 6.226 1.600 -8.946 1.00 65.75 124 VAL A CA 1
ATOM 1049 C C . VAL A 1 124 ? 5.474 2.918 -8.852 1.00 65.75 124 VAL A C 1
ATOM 1051 O O . VAL A 1 124 ? 5.848 3.788 -8.070 1.00 65.75 124 VAL A O 1
ATOM 1054 N N . LEU A 1 125 ? 4.424 3.082 -9.656 1.00 65.81 125 LEU A N 1
ATOM 1055 C CA . LEU A 1 125 ? 3.596 4.288 -9.639 1.00 65.81 125 LEU A CA 1
ATOM 1056 C C . LEU A 1 125 ? 2.804 4.375 -8.337 1.00 65.81 125 LEU A C 1
ATOM 1058 O O . LEU A 1 125 ? 2.701 5.447 -7.747 1.00 65.81 125 LEU A O 1
ATOM 1062 N N . GLU A 1 126 ? 2.304 3.234 -7.882 1.00 66.81 126 GLU A N 1
ATOM 1063 C CA . GLU A 1 126 ? 1.571 3.087 -6.631 1.00 66.81 126 GLU A CA 1
ATOM 1064 C C . GLU A 1 126 ? 2.452 3.415 -5.414 1.00 66.81 126 GLU A C 1
ATOM 1066 O O . GLU A 1 126 ? 2.092 4.282 -4.623 1.00 66.81 126 GLU A O 1
ATOM 1071 N N . ASP A 1 127 ? 3.652 2.839 -5.320 1.00 67.69 127 ASP A N 1
ATOM 1072 C CA . ASP A 1 127 ? 4.644 3.135 -4.281 1.00 67.69 127 ASP A CA 1
ATOM 1073 C C . ASP A 1 127 ? 5.060 4.605 -4.317 1.00 67.69 127 ASP A C 1
ATOM 1075 O O . ASP A 1 127 ? 5.177 5.246 -3.274 1.00 67.69 127 ASP A O 1
ATOM 1079 N N . THR A 1 128 ? 5.254 5.173 -5.513 1.00 67.75 128 THR A N 1
ATOM 1080 C CA . THR A 1 128 ? 5.585 6.598 -5.658 1.00 67.75 128 THR A CA 1
ATOM 1081 C C . THR A 1 128 ? 4.470 7.461 -5.099 1.00 67.75 128 THR A C 1
ATOM 1083 O O . THR A 1 128 ? 4.732 8.336 -4.275 1.00 67.75 128 THR A O 1
ATOM 1086 N N . LEU A 1 129 ? 3.229 7.195 -5.513 1.00 68.25 129 LEU A N 1
ATOM 1087 C CA . LEU A 1 129 ? 2.056 7.906 -5.030 1.00 68.25 129 LEU A CA 1
ATOM 1088 C C . LEU A 1 129 ? 1.990 7.813 -3.511 1.00 68.25 129 LEU A C 1
ATOM 1090 O O . LEU A 1 129 ? 1.894 8.842 -2.852 1.00 68.25 129 LEU A O 1
ATOM 1094 N N . VAL A 1 130 ? 2.173 6.615 -2.958 1.00 65.75 130 VAL A N 1
ATOM 1095 C CA . VAL A 1 130 ? 2.157 6.400 -1.517 1.00 65.75 130 VAL A CA 1
ATOM 1096 C C . VAL A 1 130 ? 3.269 7.190 -0.814 1.00 65.75 130 VAL A C 1
ATOM 1098 O O . VAL A 1 130 ? 2.991 7.920 0.138 1.00 65.75 130 VAL A O 1
ATOM 1101 N N . THR A 1 131 ? 4.507 7.165 -1.314 1.00 66.00 131 THR A N 1
ATOM 1102 C CA . THR A 1 131 ? 5.622 7.945 -0.737 1.00 66.00 131 THR A CA 1
ATOM 1103 C C . THR A 1 131 ? 5.423 9.461 -0.788 1.00 66.00 131 THR A C 1
ATOM 1105 O O . THR A 1 131 ? 6.001 10.168 0.037 1.00 66.00 131 THR A O 1
ATOM 1108 N N . LEU A 1 132 ? 4.595 9.967 -1.704 1.00 68.94 132 LEU A N 1
ATOM 1109 C CA . LEU A 1 132 ? 4.257 11.389 -1.802 1.00 68.94 132 LEU A CA 1
ATOM 1110 C C . LEU A 1 132 ? 3.151 11.810 -0.822 1.00 68.94 132 LEU A C 1
ATOM 1112 O O . LEU A 1 132 ? 3.090 12.986 -0.463 1.00 68.94 132 LEU A O 1
ATOM 1116 N N . ILE A 1 133 ? 2.324 10.871 -0.341 1.00 70.50 133 ILE A N 1
ATOM 1117 C CA . ILE A 1 133 ? 1.220 11.152 0.595 1.00 70.50 133 ILE A CA 1
ATOM 1118 C C . ILE A 1 133 ? 1.745 11.787 1.878 1.00 70.50 133 ILE A C 1
ATOM 1120 O O . ILE A 1 133 ? 1.243 12.822 2.303 1.00 70.50 133 ILE A O 1
ATOM 1124 N N . LYS A 1 134 ? 2.766 11.184 2.497 1.00 68.62 134 LYS A N 1
ATOM 1125 C CA . LYS A 1 134 ? 3.288 11.649 3.787 1.00 68.62 134 LYS A CA 1
ATOM 1126 C C . LYS A 1 134 ? 3.748 13.123 3.744 1.00 68.62 134 LYS A C 1
ATOM 1128 O O . LYS A 1 134 ? 3.218 13.907 4.530 1.00 68.62 134 LYS A O 1
ATOM 1133 N N . PRO A 1 135 ? 4.641 13.545 2.825 1.00 66.69 135 PRO A N 1
ATOM 1134 C CA . PRO A 1 135 ? 5.020 14.953 2.718 1.00 66.69 135 PRO A CA 1
ATOM 1135 C C . PRO A 1 135 ? 3.850 15.868 2.335 1.00 66.69 135 PRO A C 1
ATOM 1137 O O . PRO A 1 135 ? 3.758 16.978 2.854 1.00 66.69 135 PRO A O 1
ATOM 1140 N N . ALA A 1 136 ? 2.928 15.418 1.477 1.00 68.38 136 ALA A N 1
ATOM 1141 C CA . ALA A 1 136 ? 1.757 16.215 1.112 1.00 68.38 136 ALA A CA 1
ATOM 1142 C C . ALA A 1 136 ? 0.829 16.472 2.316 1.00 68.38 136 ALA A C 1
ATOM 1144 O O . ALA A 1 136 ? 0.332 17.589 2.480 1.00 68.38 136 ALA A O 1
ATOM 1145 N N . CYS A 1 137 ? 0.653 15.474 3.188 1.00 65.38 137 CYS A N 1
ATOM 1146 C CA . CYS A 1 137 ? -0.077 15.599 4.448 1.00 65.38 137 CYS A CA 1
ATOM 1147 C C . CYS A 1 137 ? 0.584 16.580 5.425 1.00 65.38 137 CYS A C 1
ATOM 1149 O O . CYS A 1 137 ? -0.131 17.294 6.124 1.00 65.38 137 CYS A O 1
ATOM 1151 N N . GLU A 1 138 ? 1.918 16.600 5.487 1.00 67.75 138 GLU A N 1
ATOM 1152 C CA . GLU A 1 138 ? 2.690 17.421 6.431 1.00 67.75 138 GLU A CA 1
ATOM 1153 C C . GLU A 1 138 ? 2.829 18.889 5.980 1.00 67.75 138 GLU A C 1
ATOM 1155 O O . GLU A 1 138 ? 2.900 19.776 6.825 1.00 67.75 138 GLU A O 1
ATOM 1160 N N . GLN A 1 139 ? 2.861 19.169 4.671 1.00 66.25 139 GLN A N 1
ATOM 1161 C CA . GLN A 1 139 ? 3.244 20.494 4.150 1.00 66.25 139 GLN A CA 1
ATOM 1162 C C . GLN A 1 139 ? 2.083 21.412 3.751 1.00 66.25 139 GLN A C 1
ATOM 1164 O O . GLN A 1 139 ? 2.259 22.626 3.720 1.00 66.25 139 GLN A O 1
ATOM 1169 N N . THR A 1 140 ? 0.917 20.875 3.388 1.00 61.41 140 THR A N 1
ATOM 1170 C CA . THR A 1 140 ? -0.060 21.656 2.599 1.00 61.41 140 THR A CA 1
ATOM 1171 C C . THR A 1 140 ? -1.237 22.225 3.388 1.00 61.41 140 THR A C 1
ATOM 1173 O O . THR A 1 140 ? -2.057 22.937 2.811 1.00 61.41 140 THR A O 1
ATOM 1176 N N . GLY A 1 141 ? -1.406 21.863 4.666 1.00 67.44 141 GLY A N 1
ATOM 1177 C CA . GLY A 1 141 ? -2.634 22.165 5.425 1.00 67.44 141 GLY A CA 1
ATOM 1178 C C . GLY A 1 141 ? -3.919 21.591 4.794 1.00 67.44 141 GLY A C 1
ATOM 1179 O O . GLY A 1 141 ? -5.017 21.820 5.289 1.00 67.44 141 GLY A O 1
ATOM 1180 N N . CYS A 1 142 ? -3.801 20.828 3.699 1.00 75.88 142 CYS A N 1
ATOM 1181 C CA . CYS A 1 142 ? -4.898 20.260 2.917 1.00 75.88 142 CYS A CA 1
ATOM 1182 C C . CYS A 1 142 ? -5.071 18.762 3.192 1.00 75.88 142 CYS A C 1
ATOM 1184 O O . CYS A 1 142 ? -5.623 18.026 2.374 1.00 75.88 142 CYS A O 1
ATOM 1186 N N . THR A 1 143 ? -4.604 18.304 4.348 1.00 80.75 143 THR A N 1
ATOM 1187 C CA . THR A 1 143 ? -4.495 16.894 4.721 1.00 80.75 143 THR A CA 1
ATOM 1188 C C . THR A 1 143 ? -5.827 16.152 4.603 1.00 80.75 143 THR A C 1
ATOM 1190 O O . THR A 1 143 ? -5.885 15.063 4.040 1.00 80.75 143 THR A O 1
ATOM 1193 N N . PHE A 1 144 ? -6.932 16.780 5.012 1.00 81.56 144 PHE A N 1
ATOM 1194 C CA . PHE A 1 144 ? -8.274 16.206 4.870 1.00 81.56 144 PHE A CA 1
ATOM 1195 C C . PHE A 1 144 ? -8.775 16.136 3.429 1.00 81.56 144 PHE A C 1
ATOM 1197 O O . PHE A 1 144 ? -9.423 15.161 3.057 1.00 81.56 144 PHE A O 1
ATOM 1204 N N . LYS A 1 145 ? -8.449 17.130 2.592 1.00 84.12 145 LYS A N 1
ATOM 1205 C CA . LYS A 1 145 ? -8.776 17.080 1.158 1.00 84.12 145 LYS A CA 1
ATOM 1206 C C . LYS A 1 145 ? -8.028 15.932 0.483 1.00 84.12 145 LYS A C 1
ATOM 1208 O O . LYS A 1 145 ? -8.617 15.227 -0.331 1.00 84.12 145 LYS A O 1
ATOM 1213 N N . LEU A 1 146 ? -6.768 15.716 0.863 1.00 83.62 146 LEU A N 1
ATOM 1214 C CA . LEU A 1 146 ? -5.969 14.600 0.369 1.00 83.62 146 LEU A CA 1
ATOM 1215 C C . LEU A 1 146 ? -6.538 13.256 0.838 1.00 83.62 146 LEU A C 1
ATOM 1217 O O . LEU A 1 146 ? -6.728 12.371 0.013 1.00 83.62 146 LEU A O 1
ATOM 1221 N N . PHE A 1 147 ? -6.885 13.110 2.120 1.00 85.88 147 PHE A N 1
ATOM 1222 C CA . PHE A 1 147 ? -7.539 11.895 2.617 1.00 85.88 147 PHE A CA 1
ATOM 1223 C C . PHE A 1 147 ? -8.856 11.606 1.919 1.00 85.88 147 PHE A C 1
ATOM 1225 O O . PHE A 1 147 ? -9.076 10.473 1.504 1.00 85.88 147 PHE A O 1
ATOM 1232 N N . LYS A 1 148 ? -9.691 12.628 1.721 1.00 86.19 148 LYS A N 1
ATOM 1233 C CA . LYS A 1 148 ? -10.938 12.493 0.971 1.00 86.19 148 LYS A CA 1
ATOM 1234 C C . LYS A 1 148 ? -10.669 11.989 -0.445 1.00 86.19 148 LYS A C 1
ATOM 1236 O O . LYS A 1 148 ? -11.246 10.988 -0.851 1.00 86.19 148 LYS A O 1
ATOM 1241 N N . TRP A 1 149 ? -9.735 12.625 -1.153 1.00 85.44 149 TRP A N 1
ATOM 1242 C CA . TRP A 1 149 ? -9.345 12.211 -2.499 1.00 85.44 149 TRP A CA 1
ATOM 1243 C C . TRP A 1 149 ? -8.852 10.760 -2.532 1.00 85.44 149 TRP A C 1
ATOM 1245 O O . TRP A 1 149 ? -9.311 9.982 -3.359 1.00 85.44 149 TRP A O 1
ATOM 1255 N N . MET A 1 150 ? -7.982 10.365 -1.600 1.00 81.69 150 MET A N 1
ATOM 1256 C CA . MET A 1 150 ? -7.459 8.996 -1.519 1.00 81.69 150 MET A CA 1
ATOM 1257 C C . MET A 1 150 ? -8.547 7.972 -1.185 1.00 81.69 150 MET A C 1
ATOM 1259 O O . MET A 1 150 ? -8.588 6.898 -1.778 1.00 81.69 150 MET A O 1
ATOM 1263 N N . ALA A 1 151 ? -9.457 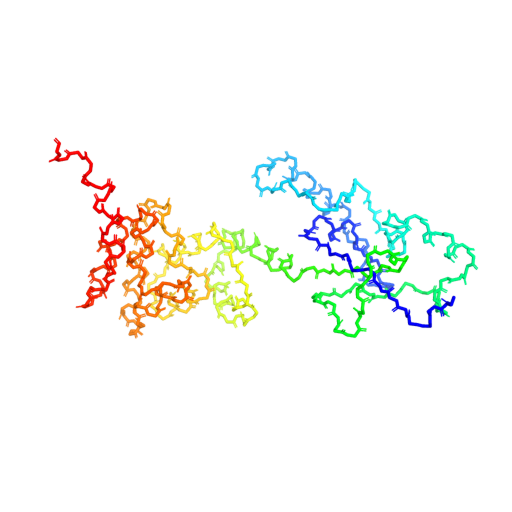8.305 -0.273 1.00 83.31 151 ALA A N 1
ATOM 1264 C CA . ALA A 1 151 ? -10.588 7.456 0.070 1.00 83.31 151 ALA A CA 1
ATOM 1265 C C . ALA A 1 151 ? -11.581 7.310 -1.104 1.00 83.31 151 ALA A C 1
ATOM 1267 O O . ALA A 1 151 ? -12.239 6.280 -1.247 1.00 83.31 151 ALA A O 1
ATOM 1268 N N . ASP A 1 152 ? -11.672 8.299 -1.990 1.00 85.06 152 ASP A N 1
ATOM 1269 C CA . ASP A 1 152 ? -12.503 8.238 -3.198 1.00 85.06 152 ASP A CA 1
ATOM 1270 C C . ASP A 1 152 ? -11.782 7.584 -4.392 1.00 85.06 152 ASP A C 1
ATOM 1272 O O . ASP A 1 152 ? -12.417 7.101 -5.334 1.00 85.06 152 ASP A O 1
ATOM 1276 N N . PHE A 1 153 ? -10.452 7.502 -4.355 1.00 80.44 153 PHE A N 1
ATOM 1277 C CA . PHE A 1 153 ? -9.643 7.016 -5.464 1.00 80.44 153 PHE A CA 1
ATOM 1278 C C . PHE A 1 153 ? -9.674 5.483 -5.568 1.00 80.44 153 PHE A C 1
ATOM 1280 O O . PHE A 1 153 ? -8.941 4.770 -4.883 1.00 80.44 153 PHE A O 1
ATOM 1287 N N . ARG A 1 154 ? -10.522 4.963 -6.467 1.00 74.56 154 ARG A N 1
ATOM 1288 C CA . ARG A 1 154 ? -10.714 3.515 -6.701 1.00 74.56 154 ARG A CA 1
ATOM 1289 C C . ARG A 1 154 ? -9.422 2.713 -6.899 1.00 74.56 154 ARG A C 1
ATOM 1291 O O . ARG A 1 154 ? -9.338 1.632 -6.328 1.00 74.56 154 ARG A O 1
ATOM 1298 N N . PRO A 1 155 ? -8.398 3.180 -7.644 1.00 69.25 155 PRO A N 1
ATOM 1299 C CA . PRO A 1 155 ? -7.198 2.374 -7.854 1.00 69.25 155 PRO A CA 1
ATOM 1300 C C . PRO A 1 155 ? -6.500 1.931 -6.562 1.00 69.25 155 PRO A C 1
ATOM 1302 O O . PRO A 1 155 ? -5.949 0.832 -6.557 1.00 69.25 155 PRO A O 1
ATOM 1305 N N . LEU A 1 156 ? -6.589 2.707 -5.468 1.00 67.19 156 LEU A N 1
ATOM 1306 C CA . LEU A 1 156 ? -6.018 2.347 -4.160 1.00 67.19 156 LEU A CA 1
ATOM 1307 C C . LEU A 1 156 ? -6.626 1.079 -3.546 1.00 67.19 156 LEU A C 1
ATOM 1309 O O . LEU A 1 156 ? -5.977 0.453 -2.721 1.00 67.19 156 LEU A O 1
ATOM 1313 N N . GLU A 1 157 ? -7.807 0.639 -3.986 1.00 68.44 157 GLU A N 1
ATOM 1314 C CA . GLU A 1 157 ? -8.405 -0.634 -3.549 1.00 68.44 157 GLU A CA 1
ATOM 1315 C C . GLU A 1 157 ? -7.553 -1.847 -3.951 1.00 68.44 157 GLU A C 1
ATOM 1317 O O . GLU A 1 157 ? -7.635 -2.901 -3.329 1.00 68.44 157 GLU A O 1
ATOM 1322 N N . THR A 1 158 ? -6.710 -1.691 -4.975 1.00 65.94 158 THR A N 1
ATOM 1323 C CA . THR A 1 158 ? -5.825 -2.748 -5.489 1.00 65.94 158 THR A CA 1
ATOM 1324 C C . THR A 1 158 ? -4.372 -2.596 -5.043 1.00 65.94 158 THR A C 1
ATOM 1326 O O . THR A 1 158 ? -3.527 -3.393 -5.450 1.00 65.94 158 THR A O 1
ATOM 1329 N N . VAL A 1 159 ? -4.072 -1.573 -4.237 1.00 66.44 159 VAL A N 1
ATOM 1330 C CA . VAL A 1 159 ? -2.708 -1.205 -3.852 1.00 66.44 159 VAL A CA 1
ATOM 1331 C C . VAL A 1 159 ? -2.455 -1.549 -2.401 1.00 66.44 159 VAL A C 1
ATOM 1333 O O . VAL A 1 159 ? -3.216 -1.180 -1.511 1.00 66.44 159 VAL A O 1
ATOM 1336 N N . TYR A 1 160 ? -1.314 -2.176 -2.150 1.00 72.56 160 TYR A N 1
ATOM 1337 C CA . TYR A 1 160 ? -0.796 -2.288 -0.802 1.00 72.56 160 TYR A CA 1
ATOM 1338 C C . TYR A 1 160 ? -0.118 -0.976 -0.393 1.00 72.56 160 TYR A C 1
ATOM 1340 O O . TYR A 1 160 ? 0.956 -0.647 -0.888 1.00 72.56 160 TYR A O 1
ATOM 1348 N N . VAL A 1 161 ? -0.733 -0.213 0.511 1.00 76.69 161 VAL A N 1
ATOM 1349 C CA . VAL A 1 161 ? -0.122 1.002 1.076 1.00 76.69 161 VAL A CA 1
ATOM 1350 C C . VAL A 1 161 ? 0.988 0.589 2.059 1.00 76.69 161 VAL A C 1
ATOM 1352 O O . VAL A 1 161 ? 0.703 -0.151 2.994 1.00 76.69 161 VAL A O 1
ATOM 1355 N N . PRO A 1 162 ? 2.251 1.032 1.932 1.00 76.38 162 PRO A N 1
ATOM 1356 C CA . PRO A 1 162 ? 3.280 0.751 2.934 1.00 76.38 162 PRO A CA 1
ATOM 1357 C C . PRO A 1 162 ? 2.886 1.062 4.388 1.00 76.38 162 PRO A C 1
ATOM 1359 O O . PRO A 1 162 ? 2.413 2.159 4.694 1.00 76.38 162 PRO A O 1
ATOM 1362 N N . LEU A 1 163 ? 3.183 0.135 5.308 1.00 79.81 163 LEU A N 1
ATOM 1363 C CA . LEU A 1 163 ? 2.845 0.237 6.738 1.00 79.81 163 LEU A CA 1
ATOM 1364 C C . LEU A 1 163 ? 3.224 1.559 7.419 1.00 79.81 163 LEU A C 1
ATOM 1366 O O . LEU A 1 163 ? 2.384 2.097 8.141 1.00 79.81 163 LEU A O 1
ATOM 1370 N N . PRO A 1 164 ? 4.419 2.145 7.193 1.00 76.62 164 PRO A N 1
ATOM 1371 C CA . PRO A 1 164 ? 4.764 3.420 7.821 1.00 76.62 164 PRO A CA 1
ATOM 1372 C C . PRO A 1 164 ? 3.813 4.555 7.424 1.00 76.62 164 PRO A C 1
ATOM 1374 O O . PRO A 1 164 ? 3.585 5.488 8.198 1.00 76.62 164 PRO A O 1
ATOM 1377 N N . ILE A 1 165 ? 3.259 4.486 6.213 1.00 79.38 165 ILE A N 1
ATOM 1378 C CA . ILE A 1 165 ? 2.341 5.494 5.690 1.00 79.38 165 ILE A CA 1
ATOM 1379 C C . ILE A 1 165 ? 0.938 5.234 6.209 1.00 79.38 165 ILE A C 1
ATOM 1381 O O . ILE A 1 165 ? 0.316 6.180 6.677 1.00 79.38 165 ILE A O 1
ATOM 1385 N N . GLN A 1 166 ? 0.493 3.977 6.261 1.00 85.75 166 GLN A N 1
ATOM 1386 C CA . GLN A 1 166 ? -0.759 3.616 6.933 1.00 85.75 166 GLN A CA 1
ATOM 1387 C C . GLN A 1 166 ? -0.784 4.108 8.387 1.00 85.75 166 GLN A C 1
ATOM 1389 O O . GLN A 1 166 ? -1.727 4.780 8.802 1.00 85.75 166 GLN A O 1
ATOM 1394 N N . TYR A 1 167 ? 0.296 3.860 9.136 1.00 85.44 167 TYR A N 1
ATOM 1395 C CA . TYR A 1 167 ? 0.442 4.337 10.510 1.00 85.44 167 TYR A CA 1
ATOM 1396 C C . TYR A 1 167 ? 0.403 5.866 10.592 1.00 85.44 167 TYR A C 1
ATOM 1398 O O . TYR A 1 167 ? -0.308 6.431 11.419 1.00 85.44 167 TYR A O 1
ATOM 1406 N N . SER A 1 168 ? 1.120 6.552 9.696 1.00 83.25 168 SER A N 1
ATOM 1407 C CA . SER A 1 168 ? 1.089 8.019 9.628 1.00 83.25 168 SER A CA 1
ATOM 1408 C C . SER A 1 168 ? -0.326 8.538 9.352 1.00 83.25 168 SER A C 1
ATOM 1410 O O . SER A 1 168 ? -0.752 9.512 9.965 1.00 83.25 168 SER A O 1
ATOM 1412 N N . CYS A 1 169 ? -1.080 7.866 8.479 1.00 86.50 169 CYS A N 1
ATOM 1413 C CA . CYS A 1 169 ? -2.467 8.216 8.194 1.00 86.50 169 CYS A CA 1
ATOM 1414 C C . CYS A 1 169 ? -3.349 8.054 9.438 1.00 86.50 169 CYS A C 1
ATOM 1416 O O . CYS A 1 169 ? -4.067 8.986 9.794 1.00 86.50 169 CYS A O 1
ATOM 1418 N N . ALA A 1 170 ? -3.234 6.921 10.137 1.00 90.00 170 ALA A N 1
ATOM 1419 C CA . ALA A 1 170 ? -3.971 6.660 11.371 1.00 90.00 170 ALA A CA 1
ATOM 1420 C C . ALA A 1 170 ? -3.688 7.714 12.450 1.00 90.00 170 ALA A C 1
ATOM 1422 O O . ALA A 1 170 ? -4.610 8.227 13.078 1.00 90.00 170 ALA A O 1
ATOM 1423 N N . MET A 1 171 ? -2.420 8.095 12.613 1.00 89.00 171 MET A N 1
ATOM 1424 C CA . MET A 1 171 ? -2.001 9.139 13.549 1.00 89.00 171 MET A CA 1
ATOM 1425 C C . MET A 1 171 ? -2.619 10.500 13.237 1.00 89.00 171 MET A C 1
ATOM 1427 O O . MET A 1 171 ? -3.009 11.229 14.148 1.00 89.00 171 MET A O 1
ATOM 1431 N N . ILE A 1 172 ? -2.693 10.868 11.958 1.00 87.56 172 ILE A N 1
ATOM 1432 C CA . ILE A 1 172 ? -3.280 12.146 11.555 1.00 87.56 172 ILE A CA 1
ATOM 1433 C C . ILE A 1 172 ? -4.790 12.143 11.796 1.00 87.56 172 ILE A C 1
ATOM 1435 O O . ILE A 1 172 ? -5.306 13.150 12.282 1.00 87.56 172 ILE A O 1
ATOM 1439 N N . LEU A 1 173 ? -5.478 11.038 11.487 1.00 90.62 173 LEU A N 1
ATOM 1440 C CA . LEU A 1 173 ? -6.906 10.887 11.778 1.00 90.62 173 LEU A CA 1
ATOM 1441 C C . LEU A 1 173 ? -7.156 11.008 13.284 1.00 90.62 173 LEU A C 1
ATOM 1443 O O . LEU A 1 173 ? -7.894 11.896 13.691 1.00 90.62 173 LEU A O 1
ATOM 1447 N N . TYR A 1 174 ? -6.436 10.233 14.100 1.00 92.31 174 TYR A N 1
ATOM 1448 C CA . TYR A 1 174 ? -6.529 10.275 15.563 1.00 92.31 174 TYR A CA 1
ATOM 1449 C C . TYR A 1 174 ? -6.349 11.684 16.144 1.00 92.31 174 TYR A C 1
ATOM 1451 O O . TYR A 1 174 ? -7.069 12.081 17.054 1.00 92.31 174 TYR A O 1
ATOM 1459 N N . ARG A 1 175 ? -5.387 12.457 15.627 1.00 88.88 175 ARG A N 1
ATOM 1460 C CA . ARG A 1 175 ? -5.088 13.796 16.157 1.00 88.88 175 ARG A CA 1
ATOM 1461 C C . ARG A 1 175 ? -6.091 14.864 15.745 1.00 88.88 175 ARG A C 1
ATOM 1463 O O . ARG A 1 175 ? -6.231 15.844 16.466 1.00 88.88 175 ARG A O 1
ATOM 1470 N N . ASN A 1 176 ? -6.707 14.727 14.573 1.00 87.50 176 ASN A N 1
ATOM 1471 C CA . ASN A 1 176 ? -7.364 15.859 13.920 1.00 87.50 176 ASN A CA 1
ATOM 1472 C C . ASN A 1 176 ? -8.814 15.586 13.500 1.00 87.50 176 ASN A C 1
ATOM 1474 O O . ASN A 1 176 ? -9.486 16.516 13.059 1.00 87.50 176 ASN A O 1
ATOM 1478 N N . CYS A 1 177 ? -9.300 14.346 13.571 1.00 88.88 177 CYS A N 1
ATOM 1479 C CA . CYS A 1 177 ? -10.605 13.966 13.043 1.00 88.88 177 CYS A CA 1
ATOM 1480 C C . CYS A 1 177 ? -11.498 13.351 14.119 1.00 88.88 177 CYS A C 1
ATOM 1482 O O . CYS A 1 177 ? -11.072 12.476 14.866 1.00 88.88 177 CYS A O 1
ATOM 1484 N N . VAL A 1 178 ? -12.756 13.783 14.159 1.00 91.31 178 VAL A N 1
ATOM 1485 C CA . VAL A 1 178 ? -13.799 13.230 15.041 1.00 91.31 178 VAL A CA 1
ATOM 1486 C C . VAL A 1 178 ? -14.998 12.682 14.261 1.00 91.31 178 VAL A C 1
ATOM 1488 O O . VAL A 1 178 ? -15.894 12.089 14.848 1.00 91.31 178 VAL A O 1
ATOM 1491 N N . ASP A 1 179 ? -15.018 12.877 12.940 1.00 93.38 179 ASP A N 1
ATOM 1492 C CA . ASP A 1 179 ? -16.077 12.402 12.051 1.00 93.38 179 ASP A CA 1
ATOM 1493 C C . ASP A 1 179 ? -15.908 10.896 11.803 1.00 93.38 179 ASP A C 1
ATOM 1495 O O . ASP A 1 179 ? -15.021 10.470 11.058 1.00 93.38 179 ASP A O 1
ATOM 1499 N N . SER A 1 180 ? -16.762 10.092 12.441 1.00 92.38 180 SER A N 1
ATOM 1500 C CA . SER A 1 180 ? -16.711 8.629 12.367 1.00 92.38 180 SER A CA 1
ATOM 1501 C C . SER A 1 180 ? -16.851 8.093 10.945 1.00 92.38 180 SER A C 1
ATOM 1503 O O . SER A 1 180 ? -16.120 7.172 10.573 1.00 92.38 180 SER A O 1
ATOM 1505 N N . GLU A 1 181 ? -17.740 8.665 10.129 1.00 91.94 181 GLU A N 1
ATOM 1506 C CA . GLU A 1 181 ? -17.948 8.200 8.755 1.00 91.94 181 GLU A CA 1
ATOM 1507 C C . GLU A 1 181 ? -16.693 8.441 7.923 1.00 91.94 181 GLU A C 1
ATOM 1509 O O . GLU A 1 181 ? -16.213 7.550 7.213 1.00 91.94 181 GLU A O 1
ATOM 1514 N N . PHE A 1 182 ? -16.106 9.631 8.054 1.00 91.50 182 PHE A N 1
ATOM 1515 C CA . PHE A 1 182 ? -14.879 9.969 7.349 1.00 91.50 182 PHE A CA 1
ATOM 1516 C C . PHE A 1 182 ? -13.695 9.103 7.793 1.00 91.50 182 PHE A C 1
ATOM 1518 O O . PHE A 1 182 ? -12.943 8.597 6.949 1.00 91.50 182 PHE A O 1
ATOM 1525 N N . VAL A 1 183 ? -13.539 8.899 9.103 1.00 92.56 183 VAL A N 1
ATOM 1526 C CA . VAL A 1 183 ? -12.487 8.054 9.684 1.00 92.56 183 VAL A CA 1
ATOM 1527 C C . VAL A 1 183 ? -12.605 6.629 9.168 1.00 92.56 183 VAL A C 1
ATOM 1529 O O . VAL A 1 183 ? -11.604 6.067 8.716 1.00 92.56 183 VAL A O 1
ATOM 1532 N N . MET A 1 184 ? -13.807 6.052 9.164 1.00 90.31 184 MET A N 1
ATOM 1533 C CA . MET A 1 184 ? -14.013 4.676 8.713 1.00 90.31 184 MET A CA 1
ATOM 1534 C C . MET A 1 184 ? -13.857 4.522 7.208 1.00 90.31 184 MET A C 1
ATOM 1536 O O . MET A 1 184 ? -13.245 3.552 6.752 1.00 90.31 184 MET A O 1
ATOM 1540 N N . LYS A 1 185 ? -14.292 5.512 6.429 1.00 89.12 185 LYS A N 1
ATOM 1541 C CA . LYS A 1 185 ? -14.063 5.540 4.983 1.00 89.12 185 LYS A CA 1
ATOM 1542 C C . LYS A 1 185 ? -12.570 5.551 4.644 1.00 89.12 185 LYS A C 1
ATOM 1544 O O . LYS A 1 185 ? -12.131 4.810 3.764 1.00 89.12 185 LYS A O 1
ATOM 1549 N N . CYS A 1 186 ? -11.779 6.359 5.350 1.00 89.06 186 CYS A N 1
ATOM 1550 C CA . CYS A 1 186 ? -10.328 6.398 5.171 1.00 89.06 186 CYS A CA 1
ATOM 1551 C C . CYS A 1 186 ? -9.670 5.101 5.656 1.00 89.06 186 CYS A C 1
ATOM 1553 O O . CYS A 1 186 ? -8.845 4.524 4.947 1.00 89.06 186 CYS A O 1
ATOM 1555 N N . SER A 1 187 ? -10.057 4.615 6.835 1.00 88.19 187 SER A N 1
ATOM 1556 C CA . SER A 1 187 ? -9.470 3.423 7.451 1.00 88.19 187 SER A CA 1
ATOM 1557 C C . SER A 1 187 ? -9.711 2.180 6.609 1.00 88.19 187 SER A C 1
ATOM 1559 O O . SER A 1 187 ? -8.766 1.463 6.307 1.00 88.19 187 SER A O 1
ATOM 1561 N N . GLY A 1 188 ? -10.929 1.986 6.099 1.00 84.00 188 GLY A N 1
ATOM 1562 C CA . GLY A 1 188 ? -11.278 0.835 5.265 1.00 84.00 188 GLY A CA 1
ATOM 1563 C C . GLY A 1 188 ? -10.515 0.732 3.937 1.00 84.00 188 GLY A C 1
ATOM 1564 O O . GLY A 1 188 ? -10.585 -0.321 3.296 1.00 84.00 188 GLY A O 1
ATOM 1565 N N . LYS A 1 189 ? -9.808 1.790 3.514 1.00 83.50 189 LYS A N 1
ATOM 1566 C CA . LYS A 1 189 ? -8.990 1.818 2.289 1.00 83.50 189 LYS A CA 1
ATOM 1567 C C . LYS A 1 189 ? -7.495 1.964 2.536 1.00 83.50 189 LYS A C 1
ATOM 1569 O O . LYS A 1 189 ? -6.705 1.427 1.768 1.00 83.50 189 LYS A O 1
ATOM 1574 N N . LEU A 1 190 ? -7.106 2.720 3.557 1.00 84.44 190 LEU A N 1
ATOM 1575 C CA . LEU A 1 190 ? -5.719 3.134 3.763 1.00 84.44 190 LEU A CA 1
ATOM 1576 C C . LEU A 1 190 ? -5.050 2.433 4.941 1.00 84.44 190 LEU A C 1
ATOM 1578 O O . LEU A 1 190 ? -3.826 2.482 5.027 1.00 84.44 190 LEU A O 1
ATOM 1582 N N . ILE A 1 191 ? -5.823 1.857 5.867 1.00 87.12 191 ILE A N 1
ATOM 1583 C CA . ILE A 1 191 ? -5.309 1.390 7.155 1.00 87.12 191 ILE A CA 1
ATOM 1584 C C . ILE A 1 191 ? -5.759 -0.043 7.409 1.00 87.12 191 ILE A C 1
ATOM 1586 O O . ILE A 1 191 ? -6.935 -0.352 7.564 1.00 87.12 191 ILE A O 1
ATOM 1590 N N . VAL A 1 192 ? -4.776 -0.916 7.534 1.00 86.44 192 VAL A N 1
ATOM 1591 C CA . VAL A 1 192 ? -4.942 -2.293 7.966 1.00 86.44 192 VAL A CA 1
ATOM 1592 C C . VAL A 1 192 ? -4.707 -2.393 9.477 1.00 86.44 192 VAL A C 1
ATOM 1594 O O . VAL A 1 192 ? -3.704 -1.880 9.978 1.00 86.44 192 VAL A O 1
ATOM 1597 N N . PRO A 1 193 ? -5.562 -3.098 10.231 1.00 84.12 193 PRO A N 1
ATOM 1598 C CA . PRO A 1 193 ? -5.410 -3.237 11.683 1.00 84.12 193 PRO A CA 1
ATOM 1599 C C . PRO A 1 193 ? -4.068 -3.830 12.134 1.00 84.12 193 PRO A C 1
ATOM 1601 O O . PRO A 1 193 ? -3.549 -3.471 13.189 1.00 84.12 193 PRO A O 1
ATOM 1604 N N . TYR A 1 194 ? -3.442 -4.691 11.325 1.00 83.62 194 TYR A N 1
ATOM 1605 C CA . TYR A 1 194 ? -2.159 -5.292 11.699 1.00 83.62 194 TYR A CA 1
ATOM 1606 C C . TYR A 1 194 ? -0.998 -4.287 11.762 1.00 83.62 194 TYR A C 1
ATOM 1608 O O . TYR A 1 194 ? 0.033 -4.604 12.359 1.00 83.62 194 TYR A O 1
ATOM 1616 N N . VAL A 1 195 ? -1.145 -3.067 11.218 1.00 86.94 195 VAL A N 1
ATOM 1617 C CA . VAL A 1 195 ? -0.115 -2.018 11.332 1.00 86.94 195 VAL A CA 1
ATOM 1618 C C . VAL A 1 195 ? 0.222 -1.700 12.791 1.00 86.94 195 VAL A C 1
ATOM 1620 O O . VAL A 1 195 ? 1.335 -1.267 13.083 1.00 86.94 195 VAL A O 1
ATOM 1623 N N . PHE A 1 196 ? -0.704 -1.962 13.719 1.00 88.00 196 PHE A N 1
ATOM 1624 C CA . PHE A 1 196 ? -0.540 -1.654 15.135 1.00 88.00 196 PHE A CA 1
ATOM 1625 C C . PHE A 1 196 ? 0.200 -2.728 15.942 1.00 88.00 196 PHE A C 1
ATOM 1627 O O . PHE A 1 196 ? 0.607 -2.427 17.065 1.00 88.00 196 PHE A O 1
ATOM 1634 N N . LEU A 1 197 ? 0.447 -3.930 15.395 1.00 82.19 197 LEU A N 1
ATOM 1635 C CA . LEU A 1 197 ? 1.092 -5.043 16.121 1.00 82.19 197 LEU A CA 1
ATOM 1636 C C . LEU A 1 197 ? 2.451 -4.668 16.722 1.00 82.19 197 LEU A C 1
ATOM 1638 O O . LEU A 1 197 ? 2.769 -5.057 17.842 1.00 82.19 197 LEU A O 1
ATOM 1642 N N . GLY A 1 198 ? 3.248 -3.892 15.986 1.00 76.81 198 GLY A N 1
ATOM 1643 C CA . GLY A 1 198 ? 4.574 -3.447 16.422 1.00 76.81 198 GLY A CA 1
ATOM 1644 C C . GLY A 1 198 ? 4.586 -2.093 17.135 1.00 76.81 198 GLY A C 1
ATOM 1645 O O . GLY A 1 198 ? 5.660 -1.574 17.438 1.00 76.81 198 GLY A O 1
ATOM 1646 N N . THR A 1 199 ? 3.425 -1.475 17.359 1.00 78.88 199 THR A N 1
ATOM 1647 C CA . THR A 1 199 ? 3.340 -0.077 17.805 1.00 78.88 199 THR A CA 1
ATOM 1648 C C . THR A 1 199 ? 3.057 0.024 19.299 1.00 78.88 199 THR A C 1
ATOM 1650 O O . THR A 1 199 ? 2.404 -0.829 19.897 1.00 78.88 199 THR A O 1
ATOM 1653 N N . ARG A 1 200 ? 3.559 1.090 19.931 1.00 75.69 200 ARG A N 1
ATOM 1654 C CA . ARG A 1 200 ? 3.282 1.374 21.351 1.00 75.69 200 ARG A CA 1
ATOM 1655 C C . ARG A 1 200 ? 2.001 2.190 21.554 1.00 75.69 200 ARG A C 1
ATOM 1657 O O . ARG A 1 200 ? 1.531 2.307 22.681 1.00 75.69 200 ARG A O 1
ATOM 1664 N N . GLU A 1 201 ? 1.438 2.750 20.488 1.00 80.69 201 GLU A N 1
ATOM 1665 C CA . GLU A 1 201 ? 0.333 3.709 20.547 1.00 80.69 201 GLU A CA 1
ATOM 1666 C C . GLU A 1 201 ? -1.037 3.027 20.423 1.00 80.69 201 GLU A C 1
ATOM 1668 O O . GLU A 1 201 ? -1.788 3.249 19.476 1.00 80.69 201 GLU A O 1
ATOM 1673 N N . LEU A 1 202 ? -1.392 2.219 21.428 1.00 85.88 202 LEU A N 1
ATOM 1674 C CA . LEU A 1 202 ? -2.677 1.503 21.477 1.00 85.88 202 LEU A CA 1
ATOM 1675 C C . LEU A 1 202 ? -3.895 2.437 21.394 1.00 85.88 202 LEU A C 1
ATOM 1677 O O . LEU A 1 202 ? -4.931 2.042 20.876 1.00 85.88 202 LEU A O 1
ATOM 1681 N N . LYS A 1 203 ? -3.761 3.693 21.839 1.00 91.38 203 LYS A N 1
ATOM 1682 C CA . LYS A 1 203 ? -4.837 4.697 21.796 1.00 91.38 203 LYS A CA 1
ATOM 1683 C C . LYS A 1 203 ? -5.330 4.982 20.378 1.00 91.38 203 LYS A C 1
ATOM 1685 O O . LYS A 1 203 ? -6.513 5.220 20.180 1.00 91.38 203 LYS A O 1
ATOM 1690 N N . VAL A 1 204 ? -4.433 4.938 19.394 1.00 92.00 204 VAL A N 1
ATOM 1691 C CA . VAL A 1 204 ? -4.769 5.166 17.981 1.00 92.00 204 VAL A CA 1
ATOM 1692 C C . VAL A 1 204 ? -5.593 4.000 17.452 1.00 92.00 204 VAL A C 1
ATOM 1694 O O . VAL A 1 204 ? -6.567 4.193 16.734 1.00 92.00 204 VAL A O 1
ATOM 1697 N N . PHE A 1 205 ? -5.230 2.782 17.850 1.00 92.00 205 PHE A N 1
ATOM 1698 C CA . PHE A 1 205 ? -5.990 1.591 17.510 1.00 92.00 205 PHE A CA 1
ATOM 1699 C C . PHE A 1 205 ? -7.367 1.583 18.193 1.00 92.00 205 PHE A C 1
ATOM 1701 O O . PHE A 1 205 ? -8.370 1.352 17.526 1.00 92.00 205 PHE A O 1
ATOM 1708 N N . GLU A 1 206 ? -7.440 1.918 19.485 1.00 92.56 206 GLU A N 1
ATOM 1709 C CA . GLU A 1 206 ? -8.713 2.049 20.212 1.00 92.56 206 GLU A CA 1
ATOM 1710 C C . GLU A 1 206 ? -9.623 3.123 19.610 1.00 92.56 206 GLU A C 1
ATOM 1712 O O . GLU A 1 206 ? -10.828 2.913 19.515 1.00 92.56 206 GLU A O 1
ATOM 1717 N N . TYR A 1 207 ? -9.052 4.235 19.150 1.00 94.50 207 TYR A N 1
ATOM 1718 C CA . TYR A 1 207 ? -9.776 5.267 18.413 1.00 94.50 207 TYR A CA 1
ATOM 1719 C C . TYR A 1 207 ? -10.417 4.723 17.128 1.00 94.50 207 TYR A C 1
ATOM 1721 O O . TYR A 1 207 ? -11.587 4.992 16.863 1.00 94.50 207 TYR A O 1
ATOM 1729 N N . LEU A 1 208 ? -9.693 3.913 16.349 1.00 92.88 208 LEU A N 1
ATOM 1730 C CA . LEU A 1 208 ? -10.252 3.302 15.139 1.00 92.88 208 LEU A CA 1
ATOM 1731 C C . LEU A 1 208 ? -11.364 2.297 15.463 1.00 92.88 208 LEU A C 1
ATOM 1733 O O . LEU A 1 208 ? -12.384 2.286 14.782 1.00 92.88 208 LEU A O 1
ATOM 1737 N N . LEU A 1 209 ? -11.198 1.490 16.516 1.00 91.50 209 LEU A N 1
ATOM 1738 C CA . LEU A 1 209 ? -12.234 0.556 16.973 1.00 91.50 209 LEU A CA 1
ATOM 1739 C C . LEU A 1 209 ? -13.497 1.286 17.450 1.00 91.50 209 LEU A C 1
ATOM 1741 O O . LEU A 1 209 ? -14.609 0.863 17.138 1.00 91.50 209 LEU A O 1
ATOM 1745 N N . TYR A 1 210 ? -13.329 2.404 18.158 1.00 93.00 210 TYR A N 1
ATOM 1746 C CA . TYR A 1 210 ? -14.431 3.257 18.592 1.00 93.00 210 TYR A CA 1
ATOM 1747 C C . TYR A 1 210 ? -15.245 3.781 17.404 1.00 93.00 210 TYR A C 1
ATOM 1749 O O . TYR A 1 210 ? -16.464 3.609 17.369 1.00 93.00 210 TYR A O 1
ATOM 1757 N N . HIS A 1 211 ? -14.580 4.358 16.399 1.00 92.88 211 HIS A N 1
ATOM 1758 C CA . HIS A 1 211 ? -15.261 4.856 15.203 1.00 92.88 211 HIS A CA 1
ATOM 1759 C C . HIS A 1 211 ? -15.870 3.733 14.354 1.00 92.88 211 HIS A C 1
ATOM 1761 O O . HIS A 1 211 ? -16.933 3.936 13.772 1.00 92.88 211 HIS A O 1
ATOM 1767 N N . ALA A 1 212 ? -15.260 2.543 14.324 1.00 90.31 212 ALA A N 1
ATOM 1768 C CA . ALA A 1 212 ? -15.843 1.379 13.658 1.00 90.31 212 ALA A CA 1
ATOM 1769 C C . ALA A 1 212 ? -17.183 0.994 14.291 1.00 90.31 212 ALA A C 1
ATOM 1771 O O . ALA A 1 212 ? -18.175 0.848 13.579 1.00 90.31 212 ALA A O 1
ATOM 1772 N N . ARG A 1 213 ? -17.227 0.930 15.628 1.00 89.25 213 ARG A N 1
ATOM 1773 C CA . ARG A 1 213 ? -18.452 0.635 16.379 1.00 89.25 213 ARG A CA 1
ATOM 1774 C C . ARG A 1 213 ? -19.539 1.687 16.165 1.00 89.25 213 ARG A C 1
ATOM 1776 O O . ARG A 1 213 ? -20.698 1.320 16.053 1.00 89.25 213 ARG A O 1
ATOM 1783 N N . LEU A 1 214 ? -19.188 2.973 16.109 1.00 90.50 214 LEU A N 1
ATOM 1784 C CA . LEU A 1 214 ? -20.170 4.044 15.891 1.00 90.50 214 LEU A CA 1
ATOM 1785 C C . LEU A 1 214 ? -20.810 4.030 14.499 1.00 90.50 214 LEU A C 1
ATOM 1787 O O . LEU A 1 214 ? -21.919 4.528 14.346 1.00 90.50 214 LEU A O 1
ATOM 1791 N N . CYS A 1 215 ? -20.114 3.508 13.492 1.00 88.25 215 CYS A N 1
ATOM 1792 C CA . CYS A 1 215 ? -20.610 3.447 12.117 1.00 88.25 215 CYS A CA 1
ATOM 1793 C C . CYS A 1 215 ? -21.361 2.144 11.802 1.00 88.25 215 CYS A C 1
ATOM 1795 O O . CYS A 1 215 ? -21.521 1.830 10.623 1.00 88.25 215 CYS A O 1
ATOM 1797 N N . ASP A 1 216 ? -21.721 1.349 12.819 1.00 79.38 216 ASP A N 1
ATOM 1798 C CA . ASP A 1 216 ? -22.225 -0.027 12.675 1.00 79.38 216 ASP A CA 1
ATOM 1799 C C . ASP A 1 216 ? -21.360 -0.880 11.731 1.00 79.38 216 ASP A C 1
ATOM 1801 O O . ASP A 1 216 ? -21.819 -1.821 11.076 1.00 79.38 216 ASP A O 1
ATOM 1805 N N . PHE A 1 217 ? -20.072 -0.543 11.637 1.00 78.00 217 PHE A N 1
ATOM 1806 C CA . PHE A 1 217 ? -19.138 -1.309 10.846 1.00 78.00 217 PHE A CA 1
ATOM 1807 C C . PHE A 1 217 ? -18.827 -2.563 11.646 1.00 78.00 217 PHE A C 1
ATOM 1809 O O . PHE A 1 217 ? -18.327 -2.463 12.768 1.00 78.00 217 PHE A O 1
ATOM 1816 N N . ASP A 1 218 ? -19.111 -3.737 11.078 1.00 76.56 218 ASP A N 1
ATOM 1817 C CA . ASP A 1 218 ? -18.779 -4.990 11.742 1.00 76.56 218 ASP A CA 1
ATOM 1818 C C . ASP A 1 218 ? -17.281 -4.996 12.069 1.00 76.56 218 ASP A C 1
ATOM 1820 O O . ASP A 1 218 ? -16.420 -5.049 11.182 1.00 76.56 218 ASP A O 1
ATOM 1824 N N . VAL A 1 219 ? -16.980 -4.892 13.365 1.00 76.25 219 VAL A N 1
ATOM 1825 C CA . VAL A 1 219 ? -15.617 -4.841 13.888 1.00 76.25 219 VAL A CA 1
ATOM 1826 C C . VAL A 1 219 ? -14.878 -6.102 13.452 1.00 76.25 219 VAL A C 1
ATOM 1828 O O . VAL A 1 219 ? -13.704 -6.025 13.098 1.00 76.25 219 VAL A O 1
ATOM 1831 N N . ASN A 1 220 ? -15.563 -7.245 13.362 1.00 73.50 220 ASN A N 1
ATOM 1832 C CA . ASN A 1 220 ? -14.964 -8.469 12.846 1.00 73.50 220 ASN A CA 1
ATOM 1833 C C . ASN A 1 220 ? -14.615 -8.327 11.368 1.00 73.50 220 ASN A C 1
ATOM 1835 O O . ASN A 1 220 ? -13.470 -8.573 11.006 1.00 73.50 220 ASN A O 1
ATOM 1839 N N . SER A 1 221 ? -15.533 -7.863 10.522 1.00 75.12 221 SER A N 1
ATOM 1840 C CA . SER A 1 221 ? -15.249 -7.593 9.109 1.00 75.12 221 SER A CA 1
ATOM 1841 C C . SER A 1 221 ? -14.084 -6.613 8.915 1.00 75.12 221 SER A C 1
ATOM 1843 O O . SER A 1 221 ? -13.172 -6.893 8.134 1.00 75.12 221 SER A O 1
ATOM 1845 N N . PHE A 1 222 ? -14.042 -5.506 9.667 1.00 75.06 222 PHE A N 1
ATOM 1846 C CA . PHE A 1 222 ? -12.934 -4.541 9.632 1.00 75.06 222 PHE A CA 1
ATOM 1847 C C . PHE A 1 222 ? -11.589 -5.196 9.962 1.00 75.06 222 PHE A C 1
ATOM 1849 O O . PHE A 1 222 ? -10.590 -4.964 9.276 1.00 75.06 222 PHE A O 1
ATOM 1856 N N . LEU A 1 223 ? -11.576 -6.039 10.994 1.00 76.19 223 LEU A N 1
ATOM 1857 C CA . LEU A 1 223 ? -10.387 -6.731 11.472 1.00 76.19 223 LEU A CA 1
ATOM 1858 C C . LEU A 1 223 ? -9.964 -7.907 10.566 1.00 76.19 223 LEU A C 1
ATOM 1860 O O . LEU A 1 223 ? -8.768 -8.159 10.404 1.00 76.19 223 LEU A O 1
ATOM 1864 N N . ILE A 1 224 ? -10.918 -8.600 9.939 1.00 71.75 224 ILE A N 1
ATOM 1865 C CA . ILE A 1 224 ? -10.701 -9.809 9.127 1.00 71.75 224 ILE A CA 1
ATOM 1866 C C . ILE A 1 224 ? -10.362 -9.481 7.671 1.00 71.75 224 ILE A C 1
ATOM 1868 O O . ILE A 1 224 ? -9.711 -10.291 7.017 1.00 71.75 224 ILE A O 1
ATOM 1872 N N . LYS A 1 225 ? -10.703 -8.287 7.164 1.00 66.12 225 LYS A N 1
ATOM 1873 C CA . LYS A 1 225 ? -10.512 -7.879 5.754 1.00 66.12 225 LYS A CA 1
ATOM 1874 C C . LYS A 1 225 ? -9.103 -8.135 5.180 1.00 66.12 225 LYS A C 1
ATOM 1876 O O . LYS A 1 225 ? -8.946 -8.203 3.965 1.00 66.12 225 LYS A O 1
ATOM 1881 N N . TYR A 1 226 ? -8.090 -8.302 6.032 1.00 56.16 226 TYR A N 1
ATOM 1882 C CA . TYR A 1 226 ? -6.699 -8.568 5.644 1.00 56.16 226 TYR A CA 1
ATOM 1883 C C . TYR A 1 226 ? -6.068 -9.784 6.344 1.00 56.16 226 TYR A C 1
ATOM 1885 O O . TYR A 1 226 ? -4.854 -9.971 6.286 1.00 56.16 226 TYR A O 1
ATOM 1893 N N . SER A 1 227 ? -6.877 -10.606 7.012 1.00 55.53 227 SER A N 1
ATOM 1894 C CA . SER A 1 227 ? -6.464 -11.786 7.768 1.00 55.53 227 SER A CA 1
ATOM 1895 C C . SER A 1 227 ? -6.996 -13.041 7.074 1.00 55.53 227 SER A C 1
ATOM 1897 O O . SER A 1 227 ? -8.200 -13.197 6.913 1.00 55.53 227 SER A O 1
ATOM 1899 N N . CYS A 1 228 ? -6.113 -13.978 6.715 1.00 52.31 228 CYS A N 1
ATOM 1900 C CA . CYS A 1 228 ? -6.520 -15.320 6.265 1.00 52.31 228 CYS A CA 1
ATOM 1901 C C . CYS A 1 228 ? -6.965 -16.231 7.433 1.00 52.31 228 CYS A C 1
ATOM 1903 O O . CYS A 1 228 ? -7.072 -17.441 7.255 1.00 52.31 228 CYS A O 1
ATOM 1905 N N . ARG A 1 229 ? -7.149 -15.680 8.641 1.00 60.31 229 ARG A N 1
ATOM 1906 C CA . ARG A 1 229 ? -7.484 -16.415 9.869 1.00 60.31 229 ARG A CA 1
ATOM 1907 C C . ARG A 1 229 ? -8.948 -16.232 10.268 1.00 60.31 229 ARG A C 1
ATOM 1909 O O . ARG A 1 229 ? -9.574 -15.230 9.929 1.00 60.31 229 ARG A O 1
ATOM 1916 N N . SER A 1 230 ? -9.432 -17.200 11.046 1.00 65.56 230 SER A N 1
ATOM 1917 C CA . SER A 1 230 ? -10.757 -17.273 11.678 1.00 65.56 230 SER A CA 1
ATOM 1918 C C . SER A 1 230 ? -11.110 -16.044 12.515 1.00 65.56 230 SER A C 1
ATOM 1920 O O . SER A 1 230 ? -12.269 -15.639 12.536 1.00 65.56 230 SER A O 1
ATOM 1922 N N . SER A 1 231 ? -10.130 -15.424 13.178 1.00 77.00 231 SER A N 1
ATOM 1923 C CA . SER A 1 231 ? -10.315 -14.157 13.883 1.00 77.00 231 SER A CA 1
ATOM 1924 C C . SER A 1 231 ? -9.027 -13.329 13.903 1.00 77.00 231 SER A C 1
ATOM 1926 O O . SER A 1 231 ? -7.910 -13.842 13.808 1.00 77.00 231 SER A O 1
ATOM 1928 N N . PHE A 1 232 ? -9.163 -12.011 14.048 1.00 79.62 232 PHE A N 1
ATOM 1929 C CA . PHE A 1 232 ? -8.002 -11.137 14.227 1.00 79.62 232 PHE A CA 1
ATOM 1930 C C . PHE A 1 232 ? -7.370 -11.275 15.622 1.00 79.62 232 PHE A C 1
ATOM 1932 O O . PHE A 1 232 ? -6.197 -10.952 15.802 1.00 79.62 232 PHE A O 1
ATOM 1939 N N . VAL A 1 233 ? -8.123 -11.788 16.603 1.00 83.44 233 VAL A N 1
ATOM 1940 C CA . VAL A 1 233 ? -7.594 -12.150 17.925 1.00 83.44 233 VAL A CA 1
ATOM 1941 C C . VAL A 1 233 ? -6.605 -13.307 17.793 1.00 83.44 233 VAL A C 1
ATOM 1943 O O . VAL A 1 233 ? -5.494 -13.190 18.306 1.00 83.44 233 VAL A O 1
ATOM 1946 N N . ASP A 1 234 ? -6.952 -14.349 17.032 1.00 80.69 234 ASP A N 1
ATOM 1947 C CA . ASP A 1 234 ? -6.052 -15.466 16.710 1.00 80.69 234 ASP A CA 1
ATOM 1948 C C . ASP A 1 234 ? -4.778 -14.953 16.033 1.00 80.69 234 ASP A C 1
ATOM 1950 O O . ASP A 1 234 ? -3.663 -15.232 16.473 1.00 80.69 234 ASP A O 1
ATOM 1954 N N . PHE A 1 235 ? -4.939 -14.093 15.021 1.00 81.31 235 PHE A N 1
ATOM 1955 C CA . PHE A 1 235 ? -3.811 -13.457 14.343 1.00 81.31 235 PHE A CA 1
ATOM 1956 C C . PHE A 1 235 ? -2.907 -12.682 15.317 1.00 81.31 235 PHE A C 1
ATOM 1958 O O . PHE A 1 235 ? -1.680 -12.787 15.241 1.00 81.31 235 PHE A O 1
ATOM 1965 N N . CYS A 1 236 ? -3.487 -11.930 16.258 1.00 83.62 236 CYS A N 1
ATOM 1966 C CA . CYS A 1 236 ? -2.725 -11.224 17.285 1.00 83.62 236 CYS A CA 1
ATOM 1967 C C . CYS A 1 236 ? -1.988 -12.189 18.220 1.00 83.62 236 CYS A C 1
ATOM 1969 O O . CYS A 1 236 ? -0.837 -11.924 18.554 1.00 83.62 236 CYS A O 1
ATOM 1971 N N . ILE A 1 237 ? -2.609 -13.293 18.635 1.00 82.12 237 ILE A N 1
ATOM 1972 C CA . ILE A 1 237 ? -1.991 -14.289 19.521 1.00 82.12 237 ILE A CA 1
ATOM 1973 C C . ILE A 1 237 ? -0.800 -14.967 18.833 1.00 82.12 237 ILE A C 1
ATOM 1975 O O . ILE A 1 237 ? 0.290 -15.009 19.409 1.00 82.12 237 ILE A O 1
ATOM 1979 N N . GLU A 1 238 ? -0.966 -15.408 17.584 1.00 79.44 238 GLU A N 1
ATOM 1980 C CA . GLU A 1 238 ? 0.102 -16.017 16.778 1.00 79.44 238 GLU A CA 1
ATOM 1981 C C . GLU A 1 238 ? 1.320 -15.095 16.628 1.00 79.44 238 GLU A C 1
ATOM 1983 O O . GLU A 1 238 ? 2.466 -15.545 16.675 1.00 79.44 238 GLU A O 1
ATOM 1988 N N . HIS A 1 239 ? 1.079 -13.788 16.496 1.00 80.12 239 HIS A N 1
ATOM 1989 C CA . HIS A 1 239 ? 2.121 -12.774 16.319 1.00 80.12 239 HIS A CA 1
ATOM 1990 C C . HIS A 1 239 ? 2.559 -12.111 17.635 1.00 80.12 239 HIS A C 1
ATOM 1992 O O . HIS A 1 239 ? 3.237 -11.082 17.606 1.00 80.12 239 HIS A O 1
ATOM 1998 N N . LEU A 1 240 ? 2.198 -12.683 18.792 1.00 81.50 240 LEU A N 1
ATOM 1999 C CA . LEU A 1 240 ? 2.549 -12.186 20.133 1.00 81.50 240 LEU A CA 1
ATOM 2000 C C . LEU A 1 240 ? 2.056 -10.750 20.424 1.00 81.50 240 LEU A C 1
ATOM 2002 O O . LEU A 1 240 ? 2.557 -10.059 21.313 1.00 81.50 240 LEU A O 1
ATOM 2006 N N . GLY A 1 241 ? 1.033 -10.300 19.702 1.00 80.88 241 GLY A N 1
ATOM 2007 C CA . GLY A 1 241 ? 0.364 -9.006 19.812 1.00 80.88 241 GLY A CA 1
ATOM 2008 C C . GLY A 1 241 ? -0.655 -8.919 20.948 1.00 80.88 241 GLY A C 1
ATOM 2009 O O . GLY A 1 241 ? -1.684 -8.262 20.796 1.00 80.88 241 GLY A O 1
ATOM 2010 N N . PHE A 1 242 ? -0.394 -9.556 22.095 1.00 82.81 242 PHE A N 1
ATOM 2011 C CA . PHE A 1 242 ? -1.347 -9.690 23.213 1.00 82.81 242 PHE A CA 1
ATOM 2012 C C . PHE A 1 242 ? -1.921 -8.359 23.717 1.00 82.81 242 PHE A C 1
ATOM 2014 O O . PHE A 1 242 ? -3.039 -8.301 24.217 1.00 82.81 242 PHE A O 1
ATOM 2021 N N . ARG A 1 243 ? -1.177 -7.262 23.545 1.00 84.12 243 ARG A N 1
ATOM 2022 C CA . ARG A 1 243 ? -1.617 -5.914 23.927 1.00 84.12 243 ARG A CA 1
ATOM 2023 C C . ARG A 1 243 ? -2.841 -5.436 23.145 1.00 84.12 243 ARG A C 1
ATOM 2025 O O . ARG A 1 243 ? -3.659 -4.718 23.707 1.00 84.12 243 ARG A O 1
ATOM 2032 N N . LEU A 1 244 ? -2.970 -5.830 21.876 1.00 85.38 244 LEU A N 1
ATOM 2033 C CA . LEU A 1 244 ? -4.116 -5.459 21.041 1.00 85.38 244 LEU A CA 1
ATOM 2034 C C . LEU A 1 244 ? -5.364 -6.259 21.405 1.00 85.38 244 LEU A C 1
ATOM 2036 O O . LEU A 1 244 ? -6.467 -5.732 21.288 1.00 85.38 244 LEU A O 1
ATOM 2040 N N . VAL A 1 245 ? -5.193 -7.498 21.883 1.00 85.19 245 VAL A N 1
ATOM 2041 C CA . VAL A 1 245 ? -6.299 -8.398 22.244 1.00 85.19 245 VAL A CA 1
ATOM 2042 C C . VAL A 1 245 ? -7.230 -7.727 23.248 1.00 85.19 245 VAL A C 1
ATOM 2044 O O . VAL A 1 245 ? -8.434 -7.691 23.028 1.00 85.19 245 VAL A O 1
ATOM 2047 N N . HIS A 1 246 ? -6.683 -7.105 24.296 1.00 83.94 246 HIS A N 1
ATOM 2048 C CA . HIS A 1 246 ? -7.496 -6.396 25.285 1.00 83.94 246 HIS A CA 1
ATOM 2049 C C . HIS A 1 246 ? -8.363 -5.293 24.660 1.00 83.94 246 HIS A C 1
ATOM 2051 O O . HIS A 1 246 ? -9.548 -5.195 24.967 1.00 83.94 246 HIS A O 1
ATOM 2057 N N . SER A 1 247 ? -7.792 -4.477 23.771 1.00 88.19 247 SER A N 1
ATOM 2058 C CA . SER A 1 247 ? -8.533 -3.417 23.088 1.00 88.19 247 SER A CA 1
ATOM 2059 C C . SER A 1 247 ? -9.600 -3.979 22.151 1.00 88.19 247 SER A C 1
ATOM 2061 O O . SER A 1 247 ? -10.694 -3.436 22.126 1.00 88.19 247 SER A O 1
ATOM 2063 N N . ILE A 1 248 ? -9.331 -5.077 21.436 1.00 86.62 248 ILE A N 1
ATOM 2064 C CA . ILE A 1 248 ? -10.303 -5.729 20.540 1.00 86.62 248 ILE A CA 1
ATOM 2065 C C . ILE A 1 248 ? -11.515 -6.240 21.327 1.00 86.62 248 ILE A C 1
ATOM 2067 O O . ILE A 1 248 ? -12.653 -5.960 20.956 1.00 86.62 248 ILE A O 1
ATOM 2071 N N . LEU A 1 249 ? -11.274 -6.931 22.444 1.00 85.19 249 LEU A N 1
ATOM 2072 C CA . LEU A 1 249 ? -12.328 -7.545 23.257 1.00 85.19 249 LEU A CA 1
ATOM 2073 C C . LEU A 1 249 ? -13.292 -6.527 23.884 1.00 85.19 249 LEU A C 1
ATOM 2075 O O . LEU A 1 249 ? -14.424 -6.880 24.179 1.00 85.19 249 LEU A O 1
ATOM 2079 N N . LYS A 1 250 ? -12.894 -5.256 24.048 1.00 87.00 250 LYS A N 1
ATOM 2080 C CA . LYS A 1 250 ? -13.816 -4.185 24.484 1.00 87.00 250 LYS A CA 1
ATOM 2081 C C . LYS A 1 250 ? -14.929 -3.905 23.472 1.00 87.00 250 LYS A C 1
ATOM 2083 O O . LYS A 1 250 ? -15.973 -3.379 23.846 1.00 87.00 250 LYS A O 1
ATOM 2088 N N . TYR A 1 251 ? -14.678 -4.183 22.194 1.00 83.69 251 TYR A N 1
ATOM 2089 C CA . TYR A 1 251 ? -15.568 -3.833 21.087 1.00 83.69 251 TYR A CA 1
ATOM 2090 C C . TYR A 1 251 ? -16.188 -5.060 20.405 1.00 83.69 251 TYR A C 1
ATOM 2092 O O . TYR A 1 251 ? -16.985 -4.881 19.489 1.00 83.69 251 TYR A O 1
ATOM 2100 N N . GLN A 1 252 ? -15.857 -6.277 20.849 1.00 77.06 252 GLN A N 1
ATOM 2101 C CA . GLN A 1 252 ? -16.472 -7.523 20.394 1.00 77.06 252 GLN A CA 1
ATOM 2102 C C . GLN A 1 252 ? -17.432 -8.064 21.455 1.00 77.06 252 GLN A C 1
ATOM 2104 O O . GLN A 1 252 ? -17.053 -8.223 22.612 1.00 77.06 252 GLN A O 1
ATOM 2109 N N . ASP A 1 253 ? -18.648 -8.416 21.041 1.00 66.62 253 ASP A N 1
ATOM 2110 C CA . ASP A 1 253 ? -19.651 -8.996 21.944 1.00 66.62 253 ASP A CA 1
ATOM 2111 C C . ASP A 1 253 ? -19.441 -10.505 22.175 1.00 66.62 253 ASP A C 1
ATOM 2113 O O . ASP A 1 253 ? -19.997 -11.087 23.103 1.00 66.62 253 ASP A O 1
ATOM 2117 N N . THR A 1 254 ? -18.627 -11.158 21.339 1.00 66.00 254 THR A N 1
ATOM 2118 C CA . THR A 1 254 ? -18.310 -12.589 21.436 1.00 66.00 254 THR A CA 1
ATOM 2119 C C . THR A 1 254 ? -16.836 -12.841 21.163 1.00 66.00 254 THR A C 1
ATOM 2121 O O . THR A 1 254 ? -16.240 -12.266 20.251 1.00 66.00 254 THR A O 1
ATOM 2124 N N . VAL A 1 255 ? -16.239 -13.716 21.973 1.00 63.06 255 VAL A N 1
ATOM 2125 C CA . VAL A 1 255 ? -14.829 -14.071 21.847 1.00 63.06 255 VAL A CA 1
ATOM 2126 C C . VAL A 1 255 ? -14.687 -15.246 20.884 1.00 63.06 255 VAL A C 1
ATOM 2128 O O . VAL A 1 255 ? -15.180 -16.335 21.163 1.00 63.06 255 VAL A O 1
ATOM 2131 N N . TYR A 1 256 ? -13.976 -15.035 19.777 1.00 66.38 256 TYR A N 1
ATOM 2132 C CA . TYR A 1 256 ? -13.589 -16.096 18.848 1.00 66.38 256 TYR A CA 1
ATOM 2133 C C . TYR A 1 256 ? -12.085 -16.341 18.966 1.00 66.38 256 TYR A C 1
ATOM 2135 O O . TYR A 1 256 ? -11.291 -15.583 18.401 1.00 66.38 256 TYR A O 1
ATOM 2143 N N . TYR A 1 257 ? -11.697 -17.383 19.704 1.00 68.81 257 TYR A N 1
ATOM 2144 C CA . TYR A 1 257 ? -10.342 -17.928 19.639 1.00 68.81 257 TYR A CA 1
ATOM 2145 C C . TYR A 1 257 ? -10.352 -19.411 19.286 1.00 68.81 257 TYR A C 1
ATOM 2147 O O . TYR A 1 257 ? -11.235 -20.163 19.701 1.00 68.81 257 TYR A O 1
ATOM 2155 N N . THR A 1 258 ? -9.356 -19.824 18.512 1.00 70.88 258 THR A N 1
ATOM 2156 C CA . THR A 1 258 ? -9.127 -21.226 18.146 1.00 70.88 258 THR A CA 1
ATOM 2157 C C . THR A 1 258 ? -8.272 -21.947 19.188 1.00 70.88 258 THR A C 1
ATOM 2159 O O . THR A 1 258 ? -7.442 -21.343 19.870 1.00 70.88 258 THR A O 1
ATOM 2162 N N . GLU A 1 259 ? -8.440 -23.268 19.293 1.00 75.12 259 GLU A N 1
ATOM 2163 C CA . GLU A 1 259 ? -7.624 -24.122 20.169 1.00 75.12 259 GLU A CA 1
ATOM 2164 C C . GLU A 1 259 ? -6.125 -24.027 19.824 1.00 75.12 259 GLU A C 1
ATOM 2166 O O . GLU A 1 259 ? -5.282 -23.961 20.715 1.00 75.12 259 GLU A O 1
ATOM 2171 N N . GLU A 1 260 ? -5.789 -23.890 18.537 1.00 73.00 260 GLU A N 1
ATOM 2172 C CA . GLU A 1 260 ? -4.415 -23.667 18.067 1.00 73.00 260 GLU A CA 1
ATOM 2173 C C . GLU A 1 260 ? -3.807 -22.378 18.651 1.00 73.00 260 GLU A C 1
ATOM 2175 O O . GLU A 1 260 ? -2.687 -22.387 19.172 1.00 73.00 260 GLU A O 1
ATOM 2180 N N . SER A 1 261 ? -4.570 -21.280 18.652 1.00 69.88 261 SER A N 1
ATOM 2181 C CA . SER A 1 261 ? -4.144 -20.005 19.242 1.00 69.88 261 SER A CA 1
ATOM 2182 C C . SER A 1 261 ? -3.966 -20.116 20.757 1.00 69.88 261 SER A C 1
ATOM 2184 O O . SER A 1 261 ? -3.013 -19.574 21.324 1.00 69.88 261 SER A O 1
ATOM 2186 N N . TYR A 1 262 ? -4.837 -20.873 21.424 1.00 73.56 262 TYR A N 1
ATOM 2187 C CA . TYR A 1 262 ? -4.729 -21.134 22.857 1.00 73.56 262 TYR A CA 1
ATOM 2188 C C . TYR A 1 262 ? -3.461 -21.927 23.218 1.00 73.56 262 TYR A C 1
ATOM 2190 O O . TYR A 1 262 ? -2.781 -21.598 24.192 1.00 73.56 262 TYR A O 1
ATOM 2198 N N . GLU A 1 263 ? -3.071 -22.907 22.404 1.00 77.75 263 GLU A N 1
ATOM 2199 C CA . GLU A 1 263 ? -1.828 -23.660 22.600 1.00 77.75 263 GLU A CA 1
ATOM 2200 C C . GLU A 1 263 ? -0.570 -22.804 22.373 1.00 77.75 263 GLU A C 1
ATOM 2202 O O . GLU A 1 263 ? 0.418 -22.939 23.105 1.00 77.75 263 GLU A O 1
ATOM 2207 N N . VAL A 1 264 ? -0.596 -21.864 21.420 1.00 75.81 264 VAL A N 1
ATOM 2208 C CA . VAL A 1 264 ? 0.482 -20.870 21.247 1.00 75.81 264 VAL A CA 1
ATOM 2209 C C . VAL A 1 264 ? 0.602 -19.970 22.479 1.00 75.81 264 VAL A C 1
ATOM 2211 O O . VAL A 1 264 ? 1.712 -19.749 22.973 1.00 75.81 264 VAL A O 1
ATOM 2214 N N . TYR A 1 265 ? -0.527 -19.483 23.001 1.00 72.94 265 TYR A N 1
ATOM 2215 C CA . TYR A 1 265 ? -0.572 -18.683 24.226 1.00 72.94 265 TYR A CA 1
ATOM 2216 C C . TYR A 1 265 ? 0.017 -19.450 25.419 1.00 72.94 265 TYR A C 1
ATOM 2218 O O . TYR A 1 265 ? 0.934 -18.950 26.079 1.00 72.94 265 TYR A O 1
ATOM 2226 N N . LYS A 1 266 ? -0.439 -20.688 25.657 1.00 77.12 266 LYS A N 1
ATOM 2227 C CA . LYS A 1 266 ? 0.048 -21.548 26.748 1.00 77.12 266 LYS A CA 1
ATOM 2228 C C . LYS A 1 266 ? 1.559 -21.745 26.701 1.00 77.12 266 LYS A C 1
ATOM 2230 O O . LYS A 1 266 ? 2.233 -21.487 27.691 1.00 77.12 266 LYS A O 1
ATOM 2235 N N . LYS A 1 267 ? 2.106 -22.143 25.548 1.00 77.62 267 LYS A N 1
ATOM 2236 C CA . LYS A 1 267 ? 3.547 -22.421 25.388 1.00 77.62 267 LYS A CA 1
ATOM 2237 C C . LYS A 1 267 ? 4.441 -21.209 25.659 1.00 77.62 267 LYS A C 1
ATOM 2239 O O . LYS A 1 267 ? 5.618 -21.378 25.958 1.00 77.62 267 LYS A O 1
ATOM 2244 N N . LYS A 1 268 ? 3.916 -19.994 25.492 1.00 70.06 268 LYS A N 1
ATOM 2245 C CA . LYS A 1 268 ? 4.688 -18.745 25.565 1.00 70.06 268 LYS A CA 1
ATOM 2246 C C . LYS A 1 268 ? 4.517 -17.995 26.886 1.00 70.06 268 LYS A C 1
ATOM 2248 O O . LYS A 1 268 ? 5.438 -17.281 27.262 1.00 70.06 268 LYS A O 1
ATOM 2253 N N . ILE A 1 269 ? 3.373 -18.134 27.560 1.00 64.38 269 ILE A N 1
ATOM 2254 C CA . ILE A 1 269 ? 3.079 -17.457 28.840 1.00 64.38 269 ILE A CA 1
ATOM 2255 C C . ILE A 1 269 ? 3.207 -18.400 30.044 1.00 64.38 269 ILE A C 1
ATOM 2257 O O . ILE A 1 269 ? 3.565 -17.951 31.127 1.00 64.38 269 ILE A O 1
ATOM 2261 N N . ILE A 1 270 ? 2.996 -19.705 29.851 1.00 57.84 270 ILE A N 1
ATOM 2262 C CA . ILE A 1 270 ? 3.152 -20.742 30.881 1.00 57.84 270 ILE A CA 1
ATOM 2263 C C . ILE A 1 270 ? 4.470 -21.552 30.746 1.00 57.84 270 ILE A C 1
ATOM 2265 O O . ILE A 1 270 ? 4.434 -22.769 30.904 1.00 57.84 270 ILE A O 1
ATOM 2269 N N . PRO A 1 271 ? 5.648 -20.977 30.426 1.00 51.00 271 PRO A N 1
ATOM 2270 C CA . PRO A 1 271 ? 6.905 -21.666 30.711 1.00 51.00 271 PRO A CA 1
ATOM 2271 C C . PRO A 1 271 ? 7.495 -21.335 32.096 1.00 51.00 271 PRO A C 1
ATOM 2273 O O . PRO A 1 271 ? 8.396 -22.046 32.509 1.00 51.00 271 PRO A O 1
ATOM 2276 N N . ASP A 1 272 ? 6.966 -20.348 32.838 1.00 47.03 272 ASP A N 1
ATOM 2277 C CA . ASP A 1 272 ? 7.525 -19.908 34.139 1.00 47.03 272 ASP A CA 1
ATOM 2278 C C . ASP A 1 272 ? 6.628 -20.219 35.370 1.00 47.03 272 ASP A C 1
ATOM 2280 O O . ASP A 1 272 ? 6.756 -19.578 36.412 1.00 47.03 272 ASP A O 1
ATOM 2284 N N . ILE A 1 273 ? 5.685 -21.171 35.276 1.00 48.75 273 ILE A N 1
ATOM 2285 C CA . ILE A 1 273 ? 4.825 -21.598 36.416 1.00 48.75 273 ILE A CA 1
ATOM 2286 C C . ILE A 1 273 ? 4.948 -23.115 36.706 1.00 48.75 273 ILE A C 1
ATOM 2288 O O . ILE A 1 273 ? 4.124 -23.705 37.401 1.00 48.75 273 ILE A O 1
ATOM 2292 N N . MET A 1 274 ? 6.006 -23.769 36.227 1.00 36.88 274 MET A N 1
ATOM 2293 C CA . MET A 1 274 ? 6.442 -25.093 36.703 1.00 36.88 274 MET A CA 1
ATOM 2294 C C . MET A 1 274 ? 7.944 -25.085 36.941 1.00 36.88 274 MET A C 1
ATOM 2296 O O . MET A 1 274 ? 8.380 -25.866 37.814 1.00 36.88 274 MET A O 1
#

Sequence (274 aa):
MFSTELRYRSIYLKNVRSLVLTSFVSHKTIAHLDLQISQRRLYFRSRYRHWFPIDKTFFLGKDFFCTEESLRNNLVPERRLLYNLNLDFPDGREYSNLRSGSPPVSLPYNYTSLFVAVRVGKYVLEDTLVTLIKPACEQTGCTFKLFKWMADFRPLETVYVPLPIQYSCAMILYRNCVDSEFVMKCSGKLIVPYVFLGTRELKVFEYLLYHARLCDFDVNSFLIKYSCRSSFVDFCIEHLGFRLVHSILKYQDTVYYTEESYEVYKKKIIPDIM

pLDDT: mean 71.29, std 14.46, range [34.47, 94.5]